Protein AF-A0A7W6CUN8-F1 (afdb_monomer)

Radius of gyration: 21.3 Å; Cα contacts (8 Å, |Δi|>4): 341; chains: 1; bounding box: 58×50×54 Å

pLDDT: mean 78.1, std 21.69, range [32.53, 98.31]

Sequence (196 aa):
MTGTGSVHASCVVVGEAGVLIRGPSGAGKSSLSAALIERAQAAGLFARLVADDRTRLSLAGGRLVAEAPDVLKGLIERRGVGLLRLPALSACVVRFVADIEVQPERMPEPDAATARLLDVPLPRIAVRRGDPEAAALLLFTVRNWPAPDREASELAFAPQHGKMKRLAPHAPVQRNGRPMAADPDPERNEFCAKTA

Mean predicted aligned error: 12.82 Å

Foldseek 3Di:
DKDKDKDQWWWKDWAQAIETEDEDPPLCRLVLLVLLQVVSVVVVTDMFTFEHRMWMWIDDPLFIKTAYDPVGFQWGQDPPPGIDGTHYDGMHTHAEYEYEDQDDDPDDDLVVQWDADPNRTHGYHYDYRPDPCRSVVVNVCVVPPDPPPPVCSVPSRPRPPPPPPPPDPPDDDDDDDDDDPDDPDPVVVVVVVVPD

Organism: NCBI:txid1133344

InterPro domains:
  IPR011104 HPr kinase/phosphorylase, C-terminal [PF07475] (5-86)
  IPR011104 HPr kinase/phosphorylase, C-terminal [cd01918] (6-139)
  IPR027417 P-loop containing nucleoside triphosphate hydrolase [G3DSA:3.40.50.300] (1-161)

Structure (mmCIF, N/CA/C/O backbone):
data_AF-A0A7W6CUN8-F1
#
_entry.id   AF-A0A7W6CUN8-F1
#
loop_
_atom_site.group_PDB
_atom_site.id
_atom_site.type_symbol
_atom_site.label_atom_id
_atom_site.label_alt_id
_atom_site.label_comp_id
_atom_site.label_asym_id
_atom_site.label_entity_id
_atom_site.label_seq_id
_atom_site.pdbx_PDB_ins_code
_atom_site.Cartn_x
_atom_site.Cartn_y
_atom_site.Cartn_z
_atom_site.occupancy
_atom_site.B_iso_or_equiv
_atom_site.auth_seq_id
_atom_site.auth_comp_id
_atom_site.auth_asym_id
_atom_site.auth_atom_id
_atom_site.pdbx_PDB_model_num
ATOM 1 N N . MET A 1 1 ? -18.408 -16.537 5.693 1.00 43.69 1 MET A N 1
ATOM 2 C CA . MET A 1 1 ? -17.086 -17.165 5.899 1.00 43.69 1 MET A CA 1
ATOM 3 C C . MET A 1 1 ? -16.117 -16.092 6.374 1.00 43.69 1 MET A C 1
ATOM 5 O O . MET A 1 1 ? -15.932 -15.110 5.670 1.00 43.69 1 MET A O 1
ATOM 9 N N . THR A 1 2 ? -15.566 -16.218 7.581 1.00 50.53 2 THR A N 1
ATOM 10 C CA . THR A 1 2 ? -14.536 -15.309 8.117 1.00 50.53 2 THR A CA 1
ATOM 11 C C . THR A 1 2 ? -13.162 -15.836 7.714 1.00 50.53 2 THR A C 1
ATOM 13 O O . THR A 1 2 ? -12.542 -16.596 8.452 1.00 50.53 2 THR A O 1
ATOM 16 N N . GLY A 1 3 ? -12.719 -15.504 6.501 1.00 65.94 3 GLY A N 1
ATOM 17 C CA . GLY A 1 3 ? -11.353 -15.791 6.067 1.00 65.94 3 GLY A CA 1
ATOM 18 C C . GLY A 1 3 ? -10.379 -14.801 6.701 1.00 65.94 3 GLY A C 1
ATOM 19 O O . GLY A 1 3 ? -10.673 -13.605 6.755 1.00 65.94 3 GLY A O 1
ATOM 20 N N . THR A 1 4 ? -9.231 -15.285 7.169 1.00 78.62 4 THR A N 1
ATOM 21 C CA . THR A 1 4 ? -8.094 -14.455 7.584 1.00 78.62 4 THR A CA 1
ATOM 22 C C . THR A 1 4 ? -6.829 -14.916 6.867 1.00 78.62 4 THR A C 1
ATOM 24 O O . THR A 1 4 ? -6.655 -16.097 6.573 1.00 78.62 4 THR A O 1
ATOM 27 N N . GLY A 1 5 ? -5.945 -13.975 6.548 1.00 87.31 5 GLY A N 1
ATOM 28 C CA . GLY A 1 5 ? -4.675 -14.242 5.877 1.00 87.31 5 GLY A CA 1
ATOM 29 C C . GLY A 1 5 ? -3.634 -13.177 6.203 1.00 87.31 5 GLY A C 1
ATOM 30 O O . GLY A 1 5 ? -3.958 -12.107 6.709 1.00 87.31 5 GLY A O 1
ATOM 31 N N . SER A 1 6 ? -2.365 -13.458 5.923 1.00 89.50 6 SER A N 1
ATOM 32 C CA . SER A 1 6 ? -1.272 -12.490 6.054 1.00 89.50 6 SER A CA 1
ATOM 33 C C . SER A 1 6 ? -0.483 -12.460 4.75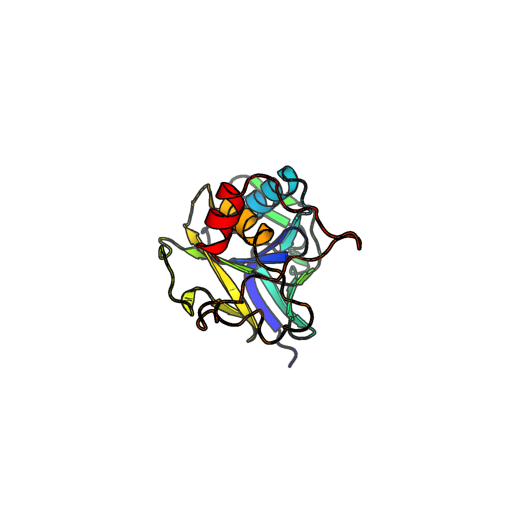6 1.00 89.50 6 SER A C 1
ATOM 35 O O . SER A 1 6 ? -0.187 -13.513 4.192 1.00 89.50 6 SER A O 1
ATOM 37 N N . VAL A 1 7 ? -0.167 -11.262 4.266 1.00 92.56 7 VAL A N 1
ATOM 38 C CA . VAL A 1 7 ? 0.523 -11.069 2.986 1.00 92.56 7 VAL A CA 1
ATOM 39 C C . VAL A 1 7 ? 1.720 -10.137 3.130 1.00 92.56 7 VAL A C 1
ATOM 41 O O . VAL A 1 7 ? 1.708 -9.204 3.936 1.00 92.56 7 VAL A O 1
ATOM 44 N N . HIS A 1 8 ? 2.744 -10.372 2.306 1.00 92.50 8 HIS A N 1
ATOM 45 C CA . HIS A 1 8 ? 3.886 -9.469 2.163 1.00 92.50 8 HIS A CA 1
ATOM 46 C C . HIS A 1 8 ? 3.513 -8.266 1.294 1.00 92.50 8 HIS A C 1
ATOM 48 O O . HIS A 1 8 ? 3.722 -8.251 0.078 1.00 92.50 8 HIS A O 1
ATOM 54 N N . ALA A 1 9 ? 2.924 -7.265 1.934 1.00 94.69 9 ALA A N 1
ATOM 55 C CA . ALA A 1 9 ? 2.403 -6.069 1.299 1.00 94.69 9 ALA A CA 1
ATOM 56 C C . ALA A 1 9 ? 2.456 -4.890 2.269 1.00 94.69 9 ALA A C 1
ATOM 58 O O . ALA A 1 9 ? 2.340 -5.072 3.484 1.00 94.69 9 ALA A O 1
ATOM 59 N N . SER A 1 10 ? 2.560 -3.694 1.703 1.00 96.44 10 SER A N 1
ATOM 60 C CA . SER A 1 10 ? 2.308 -2.445 2.418 1.00 96.44 10 SER A CA 1
ATOM 61 C C . SER A 1 10 ? 0.874 -2.003 2.132 1.00 96.44 10 SER A C 1
ATOM 63 O O . SER A 1 10 ? 0.331 -2.293 1.065 1.00 96.44 10 SER A O 1
ATOM 65 N N . CYS A 1 11 ? 0.241 -1.302 3.062 1.00 97.75 11 CYS A N 1
ATOM 66 C CA . CYS A 1 11 ? -1.118 -0.811 2.896 1.00 97.75 11 CYS A CA 1
ATOM 67 C C . CYS A 1 11 ? -1.216 0.642 3.347 1.00 97.75 11 CYS A C 1
ATOM 69 O O . CYS A 1 11 ? -0.766 0.996 4.440 1.00 97.75 11 CYS A O 1
ATOM 71 N N . VAL A 1 12 ? -1.823 1.475 2.504 1.00 97.75 12 VAL A N 1
ATOM 72 C CA . VAL A 1 12 ? -2.081 2.890 2.785 1.00 97.75 12 VAL A CA 1
ATOM 73 C C . VAL A 1 12 ? -3.536 3.226 2.499 1.00 97.75 12 VAL A C 1
ATOM 75 O O . VAL A 1 12 ? -4.166 2.605 1.648 1.00 97.75 12 VAL A O 1
ATOM 78 N N . VAL A 1 13 ? -4.063 4.235 3.182 1.00 97.38 13 VAL A N 1
ATOM 79 C CA . VAL A 1 13 ? -5.355 4.847 2.855 1.00 97.38 13 VAL A CA 1
ATOM 80 C C . VAL A 1 13 ? -5.116 6.158 2.129 1.00 97.38 13 VAL A C 1
ATOM 82 O O . VAL A 1 13 ? -4.276 6.942 2.567 1.00 97.38 13 VAL A O 1
ATOM 85 N N . VAL A 1 14 ? -5.883 6.402 1.066 1.00 97.06 14 VAL A N 1
ATOM 86 C CA . VAL A 1 14 ? -6.012 7.693 0.377 1.00 97.06 14 VAL A CA 1
ATOM 87 C C . VAL A 1 14 ? -7.500 8.029 0.268 1.00 97.06 14 VAL A C 1
ATOM 89 O O . VAL A 1 14 ? -8.271 7.289 -0.343 1.00 97.06 14 VAL A O 1
ATOM 92 N N . GLY A 1 15 ? -7.928 9.128 0.888 1.00 94.19 15 GLY A N 1
ATOM 93 C CA . GLY A 1 15 ? -9.343 9.426 1.104 1.00 94.19 15 GLY A CA 1
ATOM 94 C C . GLY A 1 15 ? -10.009 8.304 1.903 1.00 94.19 15 GLY A C 1
ATOM 95 O O . GLY A 1 15 ? -9.637 8.045 3.044 1.00 94.19 15 GLY A O 1
ATOM 96 N N . GLU A 1 16 ? -10.961 7.612 1.280 1.00 91.19 16 GLU A N 1
ATOM 97 C CA . GLU A 1 16 ? -11.640 6.435 1.846 1.00 91.19 16 GLU A CA 1
ATOM 98 C C . GLU A 1 16 ? -11.121 5.097 1.288 1.00 91.19 16 GLU A C 1
ATOM 100 O O . GLU A 1 16 ? -11.621 4.032 1.653 1.00 91.19 16 GLU A O 1
ATOM 105 N N . ALA A 1 17 ? -10.171 5.128 0.349 1.00 94.31 17 ALA A N 1
ATOM 106 C CA . ALA A 1 17 ? -9.718 3.947 -0.372 1.00 94.31 17 ALA A CA 1
ATOM 107 C C . ALA A 1 17 ? -8.430 3.382 0.233 1.00 94.31 17 ALA A C 1
ATOM 109 O O . ALA A 1 17 ? -7.391 4.045 0.233 1.00 94.31 17 ALA A O 1
ATOM 110 N N . GLY A 1 18 ? -8.483 2.134 0.703 1.00 97.12 18 GLY A N 1
ATOM 111 C CA . GLY A 1 18 ? -7.289 1.352 1.002 1.00 97.12 18 GLY A CA 1
ATOM 112 C C . GLY A 1 18 ? -6.624 0.859 -0.283 1.00 97.12 18 GLY A C 1
ATOM 113 O O . GLY A 1 18 ? -7.276 0.242 -1.129 1.00 97.12 18 GLY A O 1
ATOM 114 N N . VAL A 1 19 ? -5.326 1.108 -0.415 1.00 98.12 19 VAL A N 1
ATOM 115 C CA . VAL A 1 19 ? -4.480 0.632 -1.512 1.00 98.12 19 VAL A CA 1
ATOM 116 C C . VAL A 1 19 ? -3.483 -0.366 -0.934 1.00 98.12 19 VAL A C 1
ATOM 118 O O . VAL A 1 19 ? -2.635 -0.009 -0.112 1.00 98.12 19 VAL A O 1
ATOM 121 N N . LEU A 1 20 ? -3.600 -1.628 -1.345 1.00 98.25 20 LEU A N 1
ATOM 122 C CA . LEU A 1 20 ? -2.686 -2.697 -0.957 1.00 98.25 20 LEU A CA 1
ATOM 123 C C . LEU A 1 20 ? -1.569 -2.813 -1.997 1.00 98.25 20 LEU A C 1
ATOM 125 O O . LEU A 1 20 ? -1.818 -3.200 -3.134 1.00 98.25 20 LEU A O 1
ATOM 129 N N . ILE A 1 21 ? -0.340 -2.495 -1.609 1.00 98.31 21 ILE A N 1
ATOM 130 C CA . ILE A 1 21 ? 0.832 -2.490 -2.483 1.00 98.31 21 ILE A CA 1
ATOM 131 C C . ILE A 1 21 ? 1.604 -3.794 -2.289 1.00 98.31 21 ILE A C 1
ATOM 133 O O . ILE A 1 21 ? 2.211 -4.026 -1.239 1.00 98.31 21 ILE A O 1
ATOM 137 N N . ARG A 1 22 ? 1.608 -4.645 -3.315 1.00 97.00 22 ARG A N 1
ATOM 138 C CA . ARG A 1 22 ? 2.313 -5.929 -3.336 1.00 97.00 22 ARG A CA 1
ATOM 139 C C . ARG A 1 22 ? 3.509 -5.873 -4.281 1.00 97.00 22 ARG A C 1
ATOM 141 O O . ARG A 1 22 ? 3.682 -4.962 -5.085 1.00 97.00 22 ARG A O 1
ATOM 148 N N . GLY A 1 23 ? 4.370 -6.868 -4.152 1.00 94.50 23 GLY A N 1
ATOM 149 C CA . GLY A 1 23 ? 5.553 -7.022 -4.986 1.00 94.50 23 GLY A CA 1
ATOM 150 C C . GLY A 1 23 ? 6.667 -7.750 -4.240 1.00 94.50 23 GLY A C 1
ATOM 151 O O . GLY A 1 23 ? 6.617 -7.859 -3.004 1.00 94.50 23 GLY A O 1
ATOM 152 N N . PRO A 1 24 ? 7.693 -8.230 -4.961 1.00 91.94 24 PRO A N 1
ATOM 153 C CA . PRO A 1 24 ? 8.790 -8.979 -4.363 1.00 91.94 24 PRO A CA 1
ATOM 154 C C . PRO A 1 24 ? 9.543 -8.170 -3.293 1.00 91.94 24 PRO A C 1
ATOM 156 O O . PRO A 1 24 ? 9.395 -6.947 -3.149 1.00 91.94 24 PRO A O 1
ATOM 159 N N . SER A 1 25 ? 10.358 -8.856 -2.490 1.00 89.75 25 SER A N 1
ATOM 160 C CA . SER A 1 25 ? 11.250 -8.169 -1.549 1.00 89.75 25 SER A CA 1
ATOM 161 C C . SER A 1 25 ? 12.184 -7.216 -2.305 1.00 89.75 25 SER A C 1
ATOM 163 O O . SER A 1 25 ? 12.637 -7.511 -3.410 1.00 89.75 25 SER A O 1
ATOM 165 N N . GLY A 1 26 ? 12.411 -6.024 -1.750 1.00 89.00 26 GLY A N 1
ATOM 166 C CA . GLY A 1 26 ? 13.206 -4.983 -2.409 1.00 89.00 26 GLY A CA 1
ATOM 167 C C . GLY A 1 26 ? 12.551 -4.332 -3.639 1.00 89.00 26 GLY A C 1
ATOM 168 O O . GLY A 1 26 ? 13.204 -3.535 -4.311 1.00 89.00 26 GLY A O 1
ATOM 169 N N . ALA A 1 27 ? 11.279 -4.616 -3.947 1.00 92.50 27 ALA A N 1
ATOM 170 C CA . ALA A 1 27 ? 10.563 -3.976 -5.059 1.00 92.50 27 ALA A CA 1
ATOM 171 C C . ALA A 1 27 ? 10.288 -2.475 -4.847 1.00 92.50 27 ALA A C 1
ATOM 173 O O . ALA A 1 27 ? 10.009 -1.769 -5.809 1.00 92.50 27 ALA A O 1
ATOM 174 N N . GLY A 1 28 ? 10.384 -1.988 -3.604 1.00 93.31 28 GLY A N 1
ATOM 175 C CA . GLY A 1 28 ? 10.108 -0.592 -3.254 1.00 93.31 28 GLY A CA 1
ATOM 176 C C . GLY A 1 28 ? 8.701 -0.331 -2.704 1.00 93.31 28 GLY A C 1
ATOM 177 O O . GLY A 1 28 ? 8.252 0.807 -2.759 1.00 93.31 28 GLY A O 1
ATOM 178 N N . LYS A 1 29 ? 8.012 -1.345 -2.152 1.00 95.31 29 LYS A N 1
ATOM 179 C CA . LYS A 1 29 ? 6.662 -1.219 -1.557 1.00 95.31 29 LYS A CA 1
ATOM 180 C C . LYS A 1 29 ? 6.557 -0.088 -0.525 1.00 95.31 29 LYS A C 1
ATOM 182 O O . LYS A 1 29 ? 5.682 0.767 -0.649 1.00 95.31 29 LYS A O 1
ATOM 187 N N . SER A 1 30 ? 7.486 -0.040 0.433 1.00 93.69 30 SER A N 1
ATOM 188 C CA . SER A 1 30 ? 7.537 0.995 1.474 1.00 93.69 30 SER A CA 1
ATOM 189 C C . SER A 1 30 ? 7.795 2.380 0.871 1.00 93.69 30 SER A C 1
ATOM 191 O O . SER A 1 30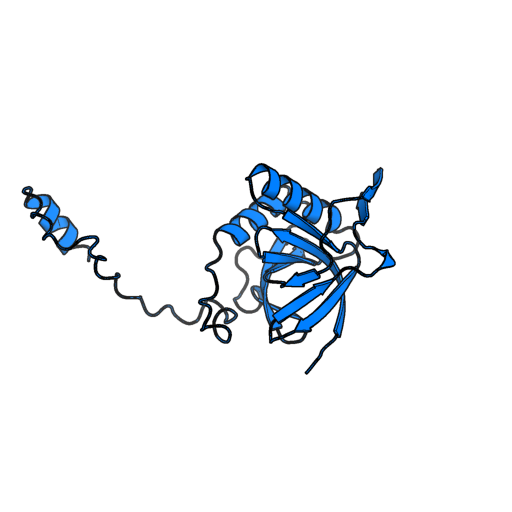 ? 7.097 3.342 1.187 1.00 93.69 30 SER A O 1
ATOM 193 N N . SER A 1 31 ? 8.732 2.484 -0.080 1.00 93.62 31 SER A N 1
ATOM 194 C CA . SER A 1 31 ? 9.014 3.742 -0.785 1.00 93.62 31 SER A CA 1
ATOM 195 C C . SER A 1 31 ? 7.798 4.256 -1.558 1.00 93.62 31 SER A C 1
ATOM 197 O O . SER A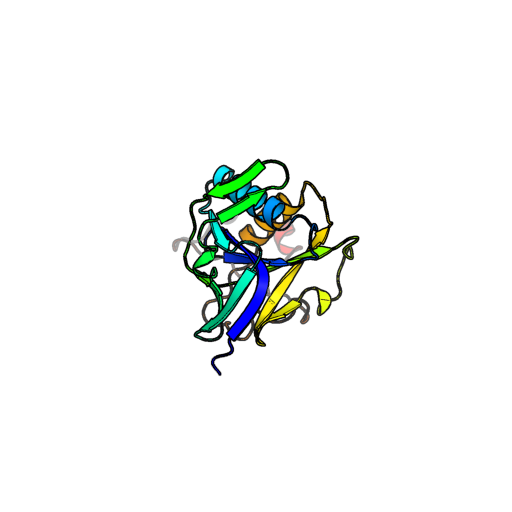 1 31 ? 7.484 5.440 -1.472 1.00 93.62 31 SER A O 1
ATOM 199 N N . LEU A 1 32 ? 7.087 3.374 -2.269 1.00 96.00 32 LEU A N 1
ATOM 200 C CA . LEU A 1 32 ? 5.873 3.724 -3.006 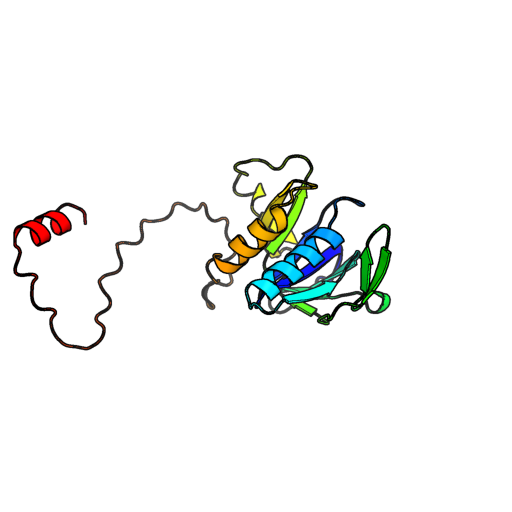1.00 96.00 32 LEU A CA 1
ATOM 201 C C . LEU A 1 32 ? 4.732 4.123 -2.063 1.00 96.00 32 LEU A C 1
ATOM 203 O O . LEU A 1 32 ? 4.052 5.112 -2.317 1.00 96.00 32 LEU A O 1
ATOM 207 N N . SER A 1 33 ? 4.559 3.401 -0.953 1.00 96.00 33 SER A N 1
ATOM 208 C CA . SER A 1 33 ? 3.574 3.720 0.090 1.00 96.00 33 SER A CA 1
ATOM 209 C C . SER A 1 33 ? 3.771 5.132 0.627 1.00 96.00 33 SER A C 1
ATOM 211 O O . SER A 1 33 ? 2.829 5.920 0.685 1.00 96.00 33 SER A O 1
ATOM 213 N N . ALA A 1 34 ? 5.008 5.474 0.980 1.00 94.44 34 ALA A N 1
ATOM 214 C CA . ALA A 1 34 ? 5.318 6.785 1.518 1.00 94.44 34 ALA A CA 1
ATOM 215 C C . ALA A 1 34 ? 5.182 7.895 0.465 1.00 94.44 34 ALA A C 1
ATOM 217 O O . ALA A 1 34 ? 4.566 8.917 0.751 1.00 94.44 34 ALA A O 1
ATOM 218 N N . ALA A 1 35 ? 5.649 7.665 -0.769 1.00 95.94 35 ALA A N 1
ATOM 219 C CA . ALA A 1 35 ? 5.470 8.612 -1.870 1.00 95.94 35 ALA A CA 1
ATOM 220 C C . ALA A 1 35 ? 3.984 8.866 -2.182 1.00 95.94 35 ALA A C 1
ATOM 222 O O . ALA A 1 35 ? 3.588 10.003 -2.433 1.00 95.94 35 ALA A O 1
ATOM 223 N N . LEU A 1 36 ? 3.142 7.827 -2.133 1.00 97.69 36 LEU A N 1
ATOM 224 C CA . LEU A 1 36 ? 1.699 7.960 -2.327 1.00 97.69 36 LEU A CA 1
ATOM 225 C C . LEU A 1 36 ? 1.050 8.773 -1.197 1.00 97.69 36 LEU A C 1
ATOM 227 O O . LEU A 1 36 ? 0.239 9.652 -1.483 1.00 97.69 36 LEU A O 1
ATOM 231 N N . ILE A 1 37 ? 1.433 8.533 0.063 1.00 96.94 37 ILE A N 1
ATOM 232 C CA . ILE A 1 37 ? 0.962 9.325 1.212 1.00 96.94 37 ILE A CA 1
ATOM 233 C C . ILE A 1 37 ? 1.357 10.797 1.052 1.00 96.94 37 ILE A C 1
ATOM 235 O O . ILE A 1 37 ? 0.490 11.665 1.130 1.00 96.94 37 ILE A O 1
ATOM 239 N N . GLU A 1 38 ? 2.638 11.074 0.805 1.00 96.31 38 GLU A N 1
ATOM 240 C CA . GLU A 1 38 ? 3.170 12.434 0.648 1.00 96.31 38 GLU A CA 1
ATOM 241 C C . GLU A 1 38 ? 2.451 13.176 -0.489 1.00 96.31 38 GLU A C 1
ATOM 243 O O . GLU A 1 38 ? 1.981 14.300 -0.313 1.00 96.31 38 GLU A O 1
ATOM 248 N N . ARG A 1 39 ? 2.285 12.524 -1.645 1.00 97.62 39 ARG A N 1
ATOM 249 C CA . ARG A 1 39 ? 1.652 13.126 -2.825 1.00 97.62 39 ARG A CA 1
ATOM 250 C C . ARG A 1 39 ? 0.150 13.346 -2.642 1.00 97.62 39 ARG A C 1
ATOM 252 O O . ARG A 1 39 ? -0.368 14.368 -3.085 1.00 97.62 39 ARG A O 1
ATOM 259 N N . ALA A 1 40 ? -0.548 12.429 -1.972 1.00 97.81 40 ALA A N 1
ATOM 260 C CA . ALA A 1 40 ? -1.958 12.600 -1.629 1.00 97.81 40 ALA A CA 1
ATOM 261 C C . ALA A 1 40 ? -2.166 13.761 -0.643 1.00 97.81 40 ALA A C 1
ATOM 263 O O . ALA A 1 40 ? -3.049 14.590 -0.857 1.00 97.81 40 ALA A O 1
ATOM 264 N N . GLN A 1 41 ? -1.322 13.863 0.388 1.00 97.25 41 GLN A N 1
ATOM 265 C CA . GLN A 1 41 ? -1.365 14.962 1.357 1.00 97.25 41 GLN A CA 1
ATOM 266 C C . GLN A 1 41 ? -1.055 16.311 0.704 1.00 97.25 41 GLN A C 1
ATOM 268 O O . GLN A 1 41 ? -1.767 17.281 0.951 1.00 97.25 41 GLN A O 1
ATOM 273 N N . ALA A 1 42 ? -0.057 16.367 -0.183 1.00 97.69 42 ALA A N 1
ATOM 274 C CA . ALA A 1 42 ? 0.249 17.564 -0.967 1.00 97.69 42 ALA A CA 1
ATOM 275 C C . ALA A 1 42 ? -0.919 17.987 -1.877 1.00 97.69 42 ALA A C 1
ATOM 277 O O . ALA A 1 42 ? -1.124 19.173 -2.115 1.00 97.69 42 ALA A O 1
ATOM 278 N N . ALA A 1 43 ? -1.721 17.026 -2.345 1.00 96.56 43 ALA A N 1
ATOM 279 C CA . ALA A 1 43 ? -2.955 17.275 -3.088 1.00 96.56 43 ALA A CA 1
ATOM 280 C C . ALA A 1 43 ? -4.170 17.608 -2.190 1.00 96.56 43 ALA A C 1
ATOM 282 O O . ALA A 1 43 ? -5.291 17.676 -2.694 1.00 96.56 43 ALA A O 1
ATOM 283 N N . GLY A 1 44 ? -3.975 17.790 -0.878 1.00 96.94 44 GLY A N 1
ATOM 284 C CA . GLY A 1 44 ? -5.027 18.135 0.083 1.00 96.94 44 GLY A CA 1
ATOM 285 C C . GLY A 1 44 ? -5.919 16.964 0.509 1.00 96.94 44 GLY A C 1
ATOM 286 O O . GLY A 1 44 ? -6.965 17.186 1.115 1.00 96.94 44 GLY A O 1
ATOM 287 N N . LEU A 1 45 ? -5.541 15.721 0.199 1.00 96.25 45 LEU A N 1
ATOM 288 C CA . LEU A 1 45 ? -6.312 14.534 0.565 1.00 96.25 45 LEU A CA 1
ATOM 289 C C . LEU A 1 45 ? -5.834 13.938 1.887 1.00 96.25 45 LEU A C 1
ATOM 291 O O . LEU A 1 45 ? -4.650 13.957 2.230 1.00 96.25 45 LEU A O 1
ATOM 295 N N . PHE A 1 46 ? -6.764 13.315 2.609 1.00 96.56 46 PHE A N 1
ATOM 296 C CA . PHE A 1 46 ? -6.407 12.465 3.734 1.00 96.56 46 PHE A CA 1
ATOM 297 C C . PHE A 1 46 ? -5.593 11.266 3.236 1.00 96.56 46 PHE A C 1
ATOM 299 O O . PHE A 1 46 ? -6.041 10.546 2.346 1.00 96.56 46 PHE A O 1
ATOM 306 N N . ALA A 1 47 ? -4.420 11.024 3.824 1.00 97.19 47 ALA A N 1
ATOM 307 C CA . ALA A 1 47 ? -3.678 9.793 3.586 1.00 97.19 47 ALA A CA 1
ATOM 308 C C . ALA A 1 47 ? -2.865 9.353 4.803 1.00 97.19 47 ALA A C 1
ATOM 310 O O . ALA A 1 47 ? -2.274 10.187 5.504 1.00 97.19 47 ALA A O 1
ATOM 311 N N . ARG A 1 48 ? -2.842 8.044 5.063 1.00 96.25 48 ARG A N 1
ATOM 312 C CA . ARG A 1 48 ? -2.182 7.429 6.225 1.00 96.25 48 ARG A CA 1
ATOM 313 C C . ARG A 1 48 ? -1.632 6.053 5.886 1.00 96.25 48 ARG A C 1
ATOM 315 O O . ARG A 1 48 ? -2.186 5.346 5.047 1.00 96.25 48 ARG A O 1
ATOM 322 N N . LEU A 1 49 ? -0.578 5.663 6.598 1.00 96.50 49 LEU A N 1
ATOM 323 C CA . LEU A 1 49 ? -0.114 4.282 6.608 1.00 96.50 49 LEU A CA 1
ATOM 324 C C . LEU A 1 49 ? -1.132 3.412 7.359 1.00 96.50 49 LEU A C 1
ATOM 326 O O . LEU A 1 49 ? -1.720 3.856 8.342 1.00 96.50 49 LEU A O 1
ATOM 330 N N . VAL A 1 50 ? -1.337 2.179 6.917 1.00 95.69 50 VAL A N 1
ATOM 331 C CA . VAL A 1 50 ? -2.066 1.158 7.684 1.00 95.69 50 VAL A CA 1
ATOM 332 C C . VAL A 1 50 ? -1.091 0.089 8.133 1.00 95.69 50 VAL A C 1
ATOM 334 O O . VAL A 1 50 ? -1.022 -0.201 9.319 1.00 95.69 50 VAL A O 1
ATOM 337 N N . ALA A 1 51 ? -0.296 -0.437 7.202 1.00 94.50 51 ALA A N 1
ATOM 338 C CA . ALA A 1 51 ? 0.688 -1.480 7.455 1.00 94.50 51 ALA A CA 1
ATOM 339 C C . ALA A 1 51 ? 1.894 -1.337 6.517 1.00 94.50 51 ALA A C 1
ATOM 341 O O . ALA A 1 51 ? 1.750 -0.854 5.393 1.00 94.50 51 ALA A O 1
ATOM 342 N N . ASP A 1 52 ? 3.065 -1.794 6.954 1.00 92.06 52 ASP A N 1
ATOM 343 C CA . ASP A 1 52 ? 4.253 -1.950 6.112 1.00 92.06 52 ASP A CA 1
ATOM 344 C C . ASP A 1 52 ? 4.866 -3.343 6.307 1.00 92.06 52 ASP A C 1
ATOM 346 O O . ASP A 1 52 ? 4.727 -3.936 7.377 1.00 92.06 52 ASP A O 1
ATOM 350 N N . ASP A 1 53 ? 5.523 -3.859 5.264 1.00 87.88 53 ASP A N 1
ATOM 351 C CA . ASP A 1 53 ? 6.092 -5.215 5.132 1.00 87.88 53 ASP A CA 1
ATOM 352 C C . ASP A 1 53 ? 5.090 -6.382 5.223 1.00 87.88 53 ASP A C 1
ATOM 354 O O . ASP A 1 53 ? 5.015 -7.207 4.304 1.00 87.88 53 ASP A O 1
ATOM 358 N N . ARG A 1 54 ? 4.297 -6.448 6.295 1.00 90.50 54 ARG A N 1
ATOM 359 C CA . ARG A 1 54 ? 3.235 -7.438 6.482 1.00 90.50 54 ARG A CA 1
ATOM 360 C C . ARG A 1 54 ? 1.898 -6.780 6.760 1.00 90.50 54 ARG A C 1
ATOM 362 O O . ARG A 1 54 ? 1.765 -5.980 7.679 1.00 90.50 54 ARG A O 1
ATOM 369 N N . THR A 1 55 ? 0.888 -7.217 6.016 1.00 94.69 55 THR A N 1
ATOM 370 C CA . THR A 1 55 ? -0.500 -6.785 6.183 1.00 94.69 55 THR A CA 1
ATOM 371 C C . THR A 1 55 ? -1.371 -7.993 6.518 1.00 94.69 55 THR A C 1
ATOM 373 O O . THR A 1 55 ? -1.364 -8.986 5.785 1.00 94.69 55 THR A O 1
ATOM 376 N N . ARG A 1 56 ? -2.126 -7.911 7.620 1.00 95.44 56 ARG A N 1
ATOM 377 C CA . ARG A 1 56 ? -3.178 -8.881 7.951 1.00 95.44 56 ARG A CA 1
ATOM 378 C C . ARG A 1 56 ? -4.421 -8.541 7.139 1.00 95.44 56 ARG A C 1
ATOM 380 O O . ARG A 1 56 ? -4.799 -7.377 7.062 1.00 95.44 56 ARG A O 1
ATOM 387 N N . LEU A 1 57 ? -5.032 -9.552 6.537 1.00 95.94 57 LEU A N 1
ATOM 388 C CA . LEU A 1 57 ? -6.248 -9.441 5.747 1.00 95.94 57 LEU A CA 1
ATOM 389 C C . LEU A 1 57 ? -7.365 -10.244 6.405 1.00 95.94 57 LEU A C 1
ATOM 391 O O . LEU A 1 57 ? -7.143 -11.371 6.853 1.00 95.94 57 LEU A O 1
ATOM 395 N N . SER A 1 58 ? -8.564 -9.680 6.426 1.00 95.00 58 SER A N 1
ATOM 396 C CA . SER A 1 58 ? -9.772 -10.342 6.909 1.00 95.00 58 SER A CA 1
ATOM 397 C C . SER A 1 58 ? -10.982 -9.975 6.051 1.00 95.00 58 SER A C 1
ATOM 399 O O . SER A 1 58 ? -10.970 -8.986 5.315 1.00 95.00 58 SER A O 1
ATOM 401 N N . LEU A 1 59 ? -12.031 -10.794 6.124 1.00 92.12 59 LEU A N 1
ATOM 402 C CA . LEU A 1 59 ? -13.325 -10.498 5.509 1.00 92.12 59 LEU A CA 1
ATOM 403 C C . LEU A 1 59 ? -14.304 -9.946 6.543 1.00 92.12 59 LEU A C 1
ATOM 405 O O . LEU A 1 59 ? -14.591 -10.606 7.542 1.00 92.12 59 LEU A O 1
ATOM 409 N N . ALA A 1 60 ? -14.880 -8.780 6.254 1.00 87.06 60 ALA A N 1
ATOM 410 C CA . ALA A 1 60 ? -15.942 -8.181 7.055 1.00 87.06 60 ALA A CA 1
ATOM 411 C C . ALA A 1 60 ? -17.021 -7.584 6.142 1.00 87.06 60 ALA A C 1
ATOM 413 O O . ALA A 1 60 ? -16.745 -6.699 5.335 1.00 87.06 60 ALA A O 1
ATOM 414 N N . GLY A 1 61 ? -18.257 -8.085 6.242 1.00 83.25 61 GLY A N 1
ATOM 415 C CA . GLY A 1 61 ? -19.389 -7.578 5.453 1.00 83.25 61 GLY A CA 1
ATOM 416 C C . GLY A 1 61 ? -19.172 -7.636 3.934 1.00 83.25 61 GLY A C 1
ATOM 417 O O . GLY A 1 61 ? -19.509 -6.686 3.235 1.00 83.25 61 GLY A O 1
ATOM 418 N N . GLY A 1 62 ? -18.536 -8.704 3.434 1.00 83.50 62 GLY A N 1
ATOM 419 C CA . GLY A 1 62 ? -18.220 -8.871 2.007 1.00 83.50 62 GLY A CA 1
ATOM 420 C C . GLY A 1 62 ? -17.070 -7.995 1.497 1.00 83.50 62 GLY A C 1
ATOM 421 O O . GLY A 1 62 ? -16.795 -7.979 0.303 1.00 83.50 62 GLY A O 1
ATOM 422 N N . ARG A 1 63 ? -16.389 -7.263 2.385 1.00 88.69 63 ARG A N 1
ATOM 423 C CA . ARG A 1 63 ? -15.261 -6.394 2.043 1.00 88.69 63 ARG A CA 1
ATOM 424 C C . ARG A 1 63 ? -13.965 -6.944 2.615 1.00 88.69 63 ARG A C 1
ATOM 426 O O . ARG A 1 63 ? -13.951 -7.521 3.703 1.00 88.69 63 ARG A O 1
ATOM 433 N N . LEU A 1 64 ? -12.878 -6.709 1.887 1.00 94.31 64 LEU A N 1
ATOM 434 C CA . LEU A 1 64 ? -11.535 -7.012 2.353 1.00 94.31 64 LEU A CA 1
ATOM 435 C C . LEU A 1 64 ? -11.057 -5.899 3.291 1.00 94.31 64 LEU A C 1
ATOM 437 O O . LEU A 1 64 ? -11.010 -4.729 2.904 1.00 94.31 64 LEU A O 1
ATOM 441 N N . VAL A 1 65 ? -10.696 -6.264 4.515 1.00 96.19 65 VAL A N 1
ATOM 442 C CA . VAL A 1 65 ? -10.137 -5.357 5.519 1.00 96.19 65 VAL A CA 1
ATOM 443 C C . VAL A 1 65 ? -8.652 -5.655 5.681 1.00 96.19 65 VAL A C 1
ATOM 445 O O . VAL A 1 65 ? -8.258 -6.815 5.776 1.00 96.19 65 VAL A O 1
ATOM 448 N N . ALA A 1 66 ? -7.836 -4.604 5.689 1.00 96.56 66 ALA A N 1
ATOM 449 C CA . ALA A 1 66 ? -6.401 -4.666 5.925 1.00 96.56 66 ALA A CA 1
ATOM 450 C C . ALA A 1 66 ? -6.045 -4.029 7.266 1.00 96.56 66 ALA A C 1
ATOM 452 O O . ALA A 1 66 ? -6.521 -2.938 7.578 1.00 96.56 66 ALA A O 1
ATOM 453 N N . GLU A 1 67 ? -5.161 -4.682 8.014 1.00 94.06 67 GLU A N 1
ATOM 454 C CA . GLU A 1 67 ? -4.687 -4.257 9.330 1.00 94.06 67 GLU A CA 1
ATOM 455 C C . GLU A 1 67 ? -3.172 -4.445 9.457 1.00 94.06 67 GLU A C 1
ATOM 457 O O . GLU A 1 67 ? -2.595 -5.399 8.921 1.00 94.06 67 GLU A O 1
ATOM 462 N N . ALA A 1 68 ? -2.519 -3.572 10.228 1.00 87.94 68 ALA A N 1
ATOM 463 C CA . ALA A 1 68 ? -1.151 -3.832 10.668 1.00 87.94 68 ALA A CA 1
ATOM 464 C C . ALA A 1 68 ? -1.117 -4.951 11.721 1.00 87.94 68 ALA A C 1
ATOM 466 O O . ALA A 1 68 ? -1.964 -4.977 12.619 1.00 87.94 68 ALA A O 1
ATOM 467 N N . PRO A 1 69 ? -0.102 -5.835 11.684 1.00 80.94 69 PRO A N 1
ATOM 468 C CA . PRO A 1 69 ? 0.347 -6.577 12.854 1.00 80.94 69 PRO A CA 1
ATOM 469 C C . PRO A 1 69 ? 0.659 -5.628 14.014 1.00 80.94 69 PRO A C 1
ATOM 471 O O . PRO A 1 69 ? 1.272 -4.584 13.798 1.00 80.94 69 PRO A O 1
ATOM 474 N N . ASP A 1 70 ? 0.303 -5.998 15.246 1.00 76.31 70 ASP A N 1
ATOM 475 C CA . ASP A 1 70 ? 0.437 -5.109 16.416 1.00 76.31 70 ASP A CA 1
ATOM 476 C C . ASP A 1 70 ? 1.878 -4.622 16.620 1.00 76.31 70 ASP A C 1
ATOM 478 O O . ASP A 1 70 ? 2.116 -3.466 16.961 1.00 76.31 70 ASP A O 1
ATOM 482 N N . VAL A 1 71 ? 2.844 -5.487 16.303 1.00 70.56 71 VAL A N 1
ATOM 483 C CA . VAL A 1 71 ? 4.287 -5.226 16.402 1.00 70.56 71 VAL A CA 1
ATOM 484 C C . VAL A 1 71 ? 4.785 -4.211 15.358 1.00 70.56 71 VAL A C 1
ATOM 486 O O . VAL A 1 71 ? 5.795 -3.551 15.582 1.00 70.56 71 VAL A O 1
ATOM 489 N N . LEU A 1 72 ? 4.089 -4.061 14.225 1.00 69.19 72 LEU A N 1
ATOM 490 C CA . LEU A 1 72 ? 4.510 -3.226 13.086 1.00 69.19 72 LEU A CA 1
ATOM 491 C C . LEU A 1 72 ? 3.686 -1.937 12.944 1.00 69.19 72 LEU A C 1
ATOM 493 O O . LEU A 1 72 ? 3.858 -1.177 11.990 1.00 69.19 72 LEU A O 1
ATOM 497 N N . LYS A 1 73 ? 2.773 -1.671 13.881 1.00 75.31 73 LYS A N 1
ATOM 498 C CA . LYS A 1 73 ? 1.837 -0.551 13.783 1.00 75.31 73 LYS A CA 1
ATOM 499 C C . LYS A 1 73 ? 2.568 0.797 13.753 1.00 75.31 73 LYS A C 1
ATOM 501 O O . LYS A 1 73 ? 3.286 1.158 14.684 1.00 75.31 73 LYS A O 1
ATOM 506 N N . GLY A 1 74 ? 2.330 1.568 12.689 1.00 76.50 74 GLY A N 1
ATOM 507 C CA . GLY A 1 74 ? 2.879 2.918 12.519 1.00 76.50 74 GLY A CA 1
ATOM 508 C C . GLY A 1 74 ? 4.375 2.983 12.220 1.00 76.50 74 GLY A C 1
ATOM 509 O O . GLY A 1 74 ? 4.951 4.068 12.307 1.00 76.50 74 GLY A O 1
ATOM 510 N N . LEU A 1 75 ? 4.997 1.854 11.877 1.00 80.31 75 LEU A N 1
ATOM 511 C CA . LEU A 1 75 ? 6.399 1.777 11.484 1.00 80.31 75 LEU A CA 1
ATOM 512 C C . LEU A 1 75 ? 6.518 1.603 9.970 1.00 80.31 75 LEU A C 1
ATOM 514 O O . LEU A 1 75 ? 5.737 0.879 9.360 1.00 80.31 75 LEU A O 1
ATOM 518 N N . ILE A 1 76 ? 7.514 2.257 9.379 1.00 80.69 76 ILE A N 1
ATOM 519 C CA . ILE A 1 76 ? 7.916 2.059 7.986 1.00 80.69 76 ILE A CA 1
ATOM 520 C C . ILE A 1 76 ? 9.435 1.915 7.919 1.00 80.69 76 ILE A C 1
ATOM 522 O O . ILE A 1 76 ? 10.163 2.699 8.534 1.00 80.69 76 ILE A O 1
ATOM 526 N N . GLU A 1 77 ? 9.932 0.922 7.185 1.00 80.38 77 GLU A N 1
ATOM 527 C CA . GLU A 1 77 ? 11.372 0.768 6.967 1.00 80.38 77 GLU A CA 1
ATOM 528 C C . GLU A 1 77 ? 11.797 1.540 5.715 1.00 80.38 77 GLU A C 1
ATOM 530 O O . GLU A 1 77 ? 11.277 1.326 4.616 1.00 80.38 77 GLU A O 1
ATOM 535 N N . ARG A 1 78 ? 12.792 2.422 5.850 1.00 77.81 78 ARG A N 1
ATOM 536 C CA . ARG A 1 78 ? 13.475 3.027 4.703 1.00 77.81 78 ARG A CA 1
ATOM 537 C C . ARG A 1 78 ? 14.935 2.604 4.676 1.00 77.81 78 ARG A C 1
ATOM 539 O O . ARG A 1 78 ? 15.726 2.979 5.539 1.00 77.81 78 ARG A O 1
ATOM 546 N N . ARG A 1 79 ? 15.307 1.844 3.643 1.00 73.50 79 ARG A N 1
ATOM 547 C CA . ARG A 1 79 ? 16.695 1.407 3.426 1.00 73.50 79 ARG A CA 1
ATOM 548 C C . ARG A 1 79 ? 17.628 2.617 3.362 1.00 73.50 79 ARG A C 1
ATOM 550 O O . ARG A 1 79 ? 17.349 3.566 2.637 1.00 73.50 79 ARG A O 1
ATOM 557 N N . GLY A 1 80 ? 18.715 2.567 4.128 1.00 74.25 80 GLY A N 1
ATOM 558 C CA . GLY A 1 80 ? 19.678 3.667 4.266 1.00 74.25 80 GLY A CA 1
ATOM 559 C C . GLY A 1 80 ? 19.330 4.703 5.341 1.00 74.25 80 GLY A C 1
ATOM 560 O O . GLY A 1 80 ? 20.189 5.507 5.677 1.00 74.25 80 GLY A O 1
ATOM 561 N N . VAL A 1 81 ? 18.118 4.666 5.911 1.00 80.12 81 VAL A N 1
ATOM 562 C CA . VAL A 1 81 ? 17.683 5.572 6.993 1.00 80.12 81 VAL A CA 1
ATOM 563 C C . VAL A 1 81 ? 17.332 4.800 8.271 1.00 80.12 81 VAL A C 1
ATOM 565 O O . VAL A 1 81 ? 17.677 5.237 9.363 1.00 80.12 81 VAL A O 1
ATOM 568 N N . GLY A 1 82 ? 16.685 3.638 8.148 1.00 79.62 82 GLY A N 1
ATOM 569 C CA . GLY A 1 82 ? 16.210 2.820 9.267 1.00 79.62 82 GLY A CA 1
ATOM 570 C C . GLY A 1 82 ? 14.684 2.833 9.414 1.00 79.62 82 GLY A C 1
ATOM 571 O O . GLY A 1 82 ? 13.957 3.130 8.463 1.00 79.62 82 GLY A O 1
ATOM 572 N N . LEU A 1 83 ? 14.194 2.473 10.605 1.00 84.38 83 LEU A N 1
ATOM 573 C CA . LEU A 1 83 ? 12.765 2.471 10.935 1.00 84.38 83 LEU A CA 1
ATOM 574 C C . LEU A 1 83 ? 12.288 3.882 11.287 1.00 84.38 83 LEU A C 1
ATOM 576 O O . LEU A 1 83 ? 12.840 4.533 12.173 1.00 84.38 83 LEU A O 1
ATOM 580 N N . LEU A 1 84 ? 11.223 4.327 10.629 1.00 85.50 84 LEU A N 1
ATOM 581 C CA . LEU A 1 84 ? 10.586 5.620 10.858 1.00 85.50 84 LEU A CA 1
ATOM 582 C C . LEU A 1 84 ? 9.166 5.424 11.391 1.00 85.50 84 LEU A C 1
ATOM 584 O O . LEU A 1 84 ? 8.502 4.439 11.066 1.00 85.50 84 LEU A O 1
ATOM 588 N N . ARG A 1 85 ? 8.681 6.384 12.187 1.00 84.94 85 ARG A N 1
ATOM 589 C CA . ARG A 1 85 ? 7.273 6.439 12.601 1.00 84.94 85 ARG A CA 1
ATOM 590 C C . ARG A 1 85 ? 6.486 7.350 11.672 1.00 84.94 85 ARG A C 1
ATOM 592 O O . ARG A 1 85 ? 6.871 8.497 11.463 1.00 84.94 85 ARG A O 1
ATOM 599 N N . LEU A 1 86 ? 5.357 6.855 11.178 1.00 84.06 86 LEU A N 1
ATOM 600 C CA . LEU A 1 86 ? 4.378 7.644 10.436 1.00 84.06 86 LEU A CA 1
ATOM 601 C C . LEU A 1 86 ? 3.024 7.607 11.151 1.00 84.06 86 LEU A C 1
ATOM 603 O O . LEU A 1 86 ? 2.677 6.584 11.749 1.00 84.06 86 LEU A O 1
ATOM 607 N N . PRO A 1 87 ? 2.216 8.681 11.061 1.00 85.75 87 PRO A N 1
ATOM 608 C CA . PRO A 1 87 ? 0.814 8.616 11.443 1.00 85.75 87 PRO A CA 1
ATOM 609 C C . PRO A 1 87 ? 0.117 7.462 10.712 1.00 85.75 87 PRO A C 1
ATOM 611 O O . PRO A 1 87 ? 0.135 7.399 9.477 1.00 85.75 87 PRO A O 1
ATOM 614 N N . ALA A 1 88 ? -0.508 6.568 11.477 1.00 90.44 88 ALA A N 1
ATOM 615 C CA . ALA A 1 88 ? -1.102 5.350 10.948 1.00 90.44 88 ALA A CA 1
ATOM 616 C C . ALA A 1 88 ? -2.515 5.091 11.473 1.00 90.44 88 ALA A C 1
ATOM 618 O O . ALA A 1 88 ? -2.868 5.490 12.583 1.00 90.44 88 ALA A O 1
ATOM 619 N N . LEU A 1 89 ? -3.310 4.399 10.659 1.00 92.69 89 LEU A N 1
ATOM 620 C CA . LEU A 1 89 ? -4.606 3.842 11.034 1.00 92.69 89 LEU A CA 1
ATOM 621 C C . LEU A 1 89 ? -4.447 2.376 11.445 1.00 92.69 89 LEU A C 1
ATOM 623 O O . LEU A 1 89 ? -3.537 1.690 10.992 1.00 92.69 89 LEU A O 1
ATOM 627 N N . SER A 1 90 ? -5.338 1.886 12.307 1.00 89.38 90 SER A N 1
ATOM 628 C CA . SER A 1 90 ? -5.343 0.475 12.714 1.00 89.38 90 SER A CA 1
ATOM 629 C C . SER A 1 90 ? -5.817 -0.460 11.606 1.00 89.38 90 SER A C 1
ATOM 631 O O . SER A 1 90 ? -5.308 -1.572 11.503 1.00 89.38 90 SER A O 1
ATOM 633 N N . ALA A 1 91 ? -6.782 -0.009 10.804 1.00 94.19 91 ALA A N 1
ATOM 634 C CA . ALA A 1 91 ? -7.432 -0.811 9.782 1.00 94.19 91 ALA A CA 1
ATOM 635 C C . ALA A 1 91 ? -7.940 0.060 8.626 1.00 94.19 91 ALA A C 1
ATOM 637 O O . ALA A 1 91 ? -8.188 1.257 8.806 1.00 94.19 91 ALA A O 1
ATOM 638 N N . CYS A 1 92 ? -8.159 -0.548 7.460 1.00 95.50 92 CYS A N 1
ATOM 639 C CA . CYS A 1 92 ? -8.905 0.065 6.363 1.00 95.50 92 CYS A CA 1
ATOM 640 C C . CYS A 1 92 ? -9.619 -0.967 5.485 1.00 95.50 92 CYS A C 1
ATOM 642 O O . CYS A 1 92 ? -9.258 -2.142 5.476 1.00 95.50 92 CYS A O 1
ATOM 644 N N . VAL A 1 93 ? -10.602 -0.513 4.703 1.00 95.62 93 VAL A N 1
ATOM 645 C CA . VAL A 1 93 ? -11.183 -1.313 3.618 1.00 95.62 93 VAL A CA 1
ATOM 646 C C . VAL A 1 93 ? -10.289 -1.202 2.387 1.00 95.62 93 VAL A C 1
ATOM 648 O O . VAL A 1 93 ? -10.076 -0.104 1.869 1.00 95.62 93 VAL A O 1
ATOM 651 N N . VAL A 1 94 ? -9.807 -2.338 1.888 1.00 96.25 94 VAL A N 1
ATOM 652 C CA . VAL A 1 94 ? -9.026 -2.398 0.651 1.00 96.25 94 VAL A CA 1
ATOM 653 C C . VAL A 1 94 ? -9.966 -2.221 -0.538 1.00 96.25 94 VAL A C 1
ATOM 655 O O . VAL A 1 94 ? -10.943 -2.954 -0.684 1.00 96.25 94 VAL A O 1
ATOM 658 N N . ARG A 1 95 ? -9.666 -1.238 -1.388 1.00 95.50 95 ARG A N 1
ATOM 659 C CA . ARG A 1 95 ? -10.389 -0.966 -2.639 1.00 95.50 95 ARG A CA 1
ATOM 660 C C . ARG A 1 95 ? -9.538 -1.198 -3.883 1.00 95.50 95 ARG A C 1
ATOM 662 O O . ARG A 1 95 ? -10.106 -1.425 -4.939 1.00 95.50 95 ARG A O 1
ATOM 669 N N . PHE A 1 96 ? -8.212 -1.169 -3.756 1.00 96.69 96 PHE A N 1
ATOM 670 C CA . PHE A 1 96 ? -7.285 -1.375 -4.869 1.00 96.69 96 PHE A CA 1
ATOM 671 C C . PHE A 1 96 ? -6.123 -2.267 -4.464 1.00 96.69 96 PHE A C 1
ATOM 673 O O . PHE A 1 96 ? -5.653 -2.223 -3.323 1.00 96.69 96 PHE A O 1
ATOM 680 N N . VAL A 1 97 ? -5.613 -3.011 -5.438 1.00 97.25 97 VAL A N 1
ATOM 681 C CA . VAL A 1 97 ? -4.345 -3.725 -5.342 1.00 97.25 97 VAL A CA 1
ATOM 682 C C . VAL A 1 97 ? -3.367 -3.111 -6.335 1.00 97.25 97 VAL A C 1
ATOM 684 O O . VAL A 1 97 ? -3.667 -3.021 -7.518 1.00 97.25 97 VAL A O 1
ATOM 687 N N . ALA A 1 98 ? -2.200 -2.692 -5.862 1.00 97.50 98 ALA A N 1
ATOM 688 C CA . ALA A 1 98 ? -1.112 -2.206 -6.697 1.00 97.50 98 ALA A CA 1
ATOM 689 C C . ALA A 1 98 ? 0.016 -3.243 -6.713 1.00 97.50 98 ALA A C 1
ATOM 691 O O . ALA A 1 98 ? 0.623 -3.498 -5.673 1.00 97.50 98 ALA A O 1
ATOM 692 N N . ASP A 1 99 ? 0.309 -3.829 -7.870 1.00 96.69 99 ASP A N 1
ATOM 693 C CA . ASP A 1 99 ? 1.363 -4.838 -8.008 1.00 96.69 99 ASP A CA 1
ATOM 694 C C . ASP A 1 99 ? 2.609 -4.238 -8.639 1.00 96.69 99 ASP A C 1
ATOM 696 O O . ASP A 1 99 ? 2.577 -3.768 -9.773 1.00 96.69 99 ASP A O 1
ATOM 700 N N . ILE A 1 100 ? 3.723 -4.262 -7.905 1.00 96.19 100 ILE A N 1
ATOM 701 C CA . ILE A 1 100 ? 5.013 -3.831 -8.438 1.00 96.19 100 ILE A CA 1
ATOM 702 C C . ILE A 1 100 ? 5.630 -4.955 -9.272 1.00 96.19 100 ILE A C 1
ATOM 704 O O . ILE A 1 100 ? 6.029 -5.995 -8.738 1.00 96.19 100 ILE A O 1
ATOM 708 N N . GLU A 1 101 ? 5.788 -4.694 -10.565 1.00 93.25 101 GLU A N 1
ATOM 709 C CA . GLU A 1 101 ? 6.273 -5.634 -11.575 1.00 93.25 101 GLU A CA 1
ATOM 710 C C . GLU A 1 101 ? 7.485 -5.088 -12.324 1.00 93.25 101 GLU A C 1
ATOM 712 O O . GLU A 1 101 ? 7.690 -3.882 -12.423 1.00 93.25 101 GLU A O 1
ATOM 717 N N . VAL A 1 102 ? 8.318 -5.972 -12.875 1.00 87.94 102 VAL A N 1
ATOM 718 C CA . VAL A 1 102 ? 9.503 -5.543 -13.639 1.00 87.94 102 VAL A CA 1
ATOM 719 C C . VAL A 1 102 ? 9.092 -4.846 -14.935 1.00 87.94 102 VAL A C 1
ATOM 721 O O . VAL A 1 102 ? 9.630 -3.790 -15.263 1.00 87.94 102 VAL A O 1
ATOM 724 N N . GLN A 1 103 ? 8.119 -5.411 -15.643 1.00 84.69 103 GLN A N 1
ATOM 725 C CA . GLN A 1 103 ? 7.632 -4.890 -16.910 1.00 84.69 103 GLN A CA 1
ATOM 726 C C . GLN A 1 103 ? 6.131 -5.182 -17.016 1.00 84.69 103 GLN A C 1
ATOM 728 O O . GLN A 1 103 ? 5.760 -6.241 -17.519 1.00 84.69 103 GLN A O 1
ATOM 733 N N . PRO A 1 104 ? 5.273 -4.289 -16.495 1.00 81.44 104 PRO A N 1
ATOM 734 C CA . PRO A 1 104 ? 3.834 -4.467 -16.607 1.00 81.44 104 PRO A CA 1
ATOM 735 C C . PRO A 1 104 ? 3.402 -4.368 -18.073 1.00 81.44 104 PRO A C 1
ATOM 737 O O . PRO A 1 104 ? 3.985 -3.621 -18.867 1.00 81.44 104 PRO A O 1
ATOM 740 N N . GLU A 1 105 ? 2.366 -5.118 -18.428 1.00 78.75 105 GLU A N 1
ATOM 741 C CA . GLU A 1 105 ? 1.748 -5.034 -19.746 1.00 78.75 105 GLU A CA 1
ATOM 742 C C . GLU A 1 105 ? 1.101 -3.655 -19.950 1.00 78.75 105 GLU A C 1
ATOM 744 O O . GLU A 1 105 ? 0.484 -3.103 -19.040 1.00 78.75 105 GLU A O 1
ATOM 749 N N . ARG A 1 106 ? 1.246 -3.076 -21.151 1.00 72.06 106 ARG A N 1
ATOM 750 C CA . ARG A 1 106 ? 0.685 -1.744 -21.458 1.00 72.06 106 ARG A CA 1
ATOM 751 C C . ARG A 1 106 ? -0.841 -1.724 -21.413 1.00 72.06 106 ARG A C 1
ATOM 753 O O . ARG A 1 106 ? -1.419 -0.706 -21.049 1.00 72.06 106 ARG A O 1
ATOM 760 N N . MET A 1 107 ? -1.461 -2.827 -21.819 1.00 73.12 107 MET A N 1
ATOM 761 C CA . MET A 1 107 ? -2.900 -3.036 -21.784 1.00 73.12 107 MET A CA 1
ATOM 762 C C . MET A 1 107 ? -3.143 -4.463 -21.288 1.00 73.12 107 MET A C 1
ATOM 764 O O . MET A 1 107 ? -3.106 -5.379 -22.103 1.00 73.12 107 MET A O 1
ATOM 768 N N . PRO A 1 108 ? -3.292 -4.672 -19.971 1.00 77.12 108 PRO A N 1
ATOM 769 C CA . PRO A 1 108 ? -3.543 -6.002 -19.443 1.00 77.12 108 PRO A CA 1
ATOM 770 C C . PRO A 1 108 ? -4.908 -6.508 -19.906 1.00 77.12 108 PRO A C 1
ATOM 772 O O . PRO A 1 108 ? -5.881 -5.751 -19.946 1.00 77.12 108 PRO A O 1
ATOM 775 N N . GLU A 1 109 ? -4.995 -7.806 -20.181 1.00 79.12 109 GLU A N 1
ATOM 776 C CA . GLU A 1 109 ? -6.282 -8.476 -20.369 1.00 79.12 109 GLU A CA 1
ATOM 777 C C . GLU A 1 109 ? -7.197 -8.269 -19.137 1.00 79.12 109 GLU A C 1
ATOM 779 O O . GLU A 1 109 ? -6.697 -8.126 -18.013 1.00 79.12 109 GLU A O 1
ATOM 784 N N . PRO A 1 110 ? -8.537 -8.275 -19.286 1.00 75.06 110 PRO A N 1
ATOM 785 C CA . PRO A 1 110 ? -9.469 -7.952 -18.197 1.00 75.06 110 PRO A CA 1
ATOM 786 C C . PRO A 1 110 ? -9.258 -8.763 -16.910 1.00 75.06 110 PRO A C 1
ATOM 788 O O . PRO A 1 110 ? -9.397 -8.230 -15.806 1.00 75.06 110 PRO A O 1
ATOM 791 N N . ASP A 1 111 ? -8.875 -10.032 -17.044 1.00 78.81 111 ASP A N 1
ATOM 792 C CA . ASP A 1 111 ? -8.589 -10.909 -15.907 1.00 78.81 111 ASP A CA 1
ATOM 793 C C . ASP A 1 111 ? -7.301 -10.499 -15.180 1.00 78.81 111 ASP A C 1
ATOM 795 O O . ASP A 1 111 ? -7.236 -10.539 -13.952 1.00 78.81 111 ASP A O 1
ATOM 799 N N . ALA A 1 112 ? -6.296 -10.016 -15.915 1.00 81.00 112 ALA A N 1
ATOM 800 C CA . ALA A 1 112 ? -5.073 -9.469 -15.340 1.00 81.00 112 ALA A CA 1
ATOM 801 C C . ALA A 1 112 ? -5.305 -8.100 -14.672 1.00 81.00 112 ALA A C 1
ATOM 803 O O . ALA A 1 112 ? -4.546 -7.725 -13.781 1.00 81.00 112 ALA A O 1
ATOM 804 N N . ALA A 1 113 ? -6.373 -7.375 -15.010 1.00 86.12 113 ALA A N 1
ATOM 805 C CA . ALA A 1 113 ? -6.773 -6.146 -14.319 1.00 86.12 113 ALA A CA 1
ATOM 806 C C . ALA A 1 113 ? -7.526 -6.392 -12.991 1.00 86.12 113 ALA A C 1
ATOM 808 O O . ALA A 1 113 ? -7.924 -5.436 -12.321 1.00 86.12 113 ALA A O 1
ATOM 809 N N . THR A 1 114 ? -7.699 -7.653 -12.569 1.00 89.44 114 THR A N 1
ATOM 810 C CA . THR A 1 114 ? -8.382 -8.023 -11.319 1.00 89.44 114 THR A CA 1
ATOM 811 C C . THR A 1 114 ? -7.485 -8.884 -10.426 1.00 89.44 114 THR A C 1
ATOM 813 O O . THR A 1 114 ? -6.933 -9.894 -10.849 1.00 89.44 114 THR A O 1
ATOM 816 N N . ALA A 1 115 ? -7.361 -8.523 -9.149 1.00 91.25 115 ALA A N 1
ATOM 817 C CA . ALA A 1 115 ? -6.737 -9.358 -8.126 1.00 91.25 115 ALA A CA 1
ATOM 818 C C . ALA A 1 115 ? -7.817 -9.997 -7.247 1.00 91.25 115 ALA A C 1
ATOM 820 O O . ALA A 1 115 ? -8.747 -9.319 -6.825 1.00 91.25 115 ALA A O 1
ATOM 821 N N . ARG A 1 116 ? -7.678 -11.286 -6.919 1.00 92.00 116 ARG A N 1
ATOM 822 C CA . ARG A 1 116 ? -8.545 -11.966 -5.944 1.00 92.00 116 ARG A CA 1
ATOM 823 C C . ARG A 1 116 ? -7.791 -12.205 -4.642 1.00 92.00 116 ARG A C 1
ATOM 825 O O . ARG A 1 116 ? -6.729 -12.825 -4.645 1.00 92.00 116 ARG A O 1
ATOM 832 N N . LEU A 1 117 ? -8.330 -11.695 -3.538 1.00 91.88 117 LEU A N 1
ATOM 833 C CA . LEU A 1 117 ? -7.774 -11.843 -2.192 1.00 91.88 117 LEU A CA 1
ATOM 834 C C . LEU A 1 117 ? -8.894 -12.242 -1.236 1.00 91.88 117 LEU A C 1
ATOM 836 O O . LEU A 1 117 ? -9.868 -11.506 -1.109 1.00 91.88 117 LEU A O 1
ATOM 840 N N . LEU A 1 118 ? -8.756 -13.399 -0.577 1.00 91.50 118 LEU A N 1
ATOM 841 C CA . LEU A 1 118 ? -9.828 -13.997 0.235 1.00 91.50 118 LEU A CA 1
ATOM 842 C C . LEU A 1 118 ? -11.168 -14.019 -0.534 1.00 91.50 118 LEU A C 1
ATOM 844 O O . LEU A 1 118 ? -12.191 -13.572 -0.029 1.00 91.50 118 LEU A O 1
ATOM 848 N N . ASP A 1 119 ? -11.117 -14.452 -1.797 1.00 87.31 119 ASP A N 1
ATOM 849 C CA . ASP A 1 119 ? -12.236 -14.507 -2.753 1.00 87.31 119 ASP A CA 1
ATOM 850 C C . ASP A 1 119 ? -12.889 -13.170 -3.142 1.00 87.31 119 ASP A C 1
ATOM 852 O O . ASP A 1 119 ? -13.774 -13.153 -3.999 1.00 87.31 119 ASP A O 1
ATOM 856 N N . VAL A 1 120 ? -12.404 -12.036 -2.625 1.00 89.06 120 VAL A N 1
ATOM 857 C CA . VAL A 1 120 ? -12.869 -10.700 -3.019 1.00 89.06 120 VAL A CA 1
ATOM 858 C C . VAL A 1 120 ? -12.118 -10.242 -4.275 1.00 89.06 120 VAL A C 1
ATOM 860 O O . VAL A 1 120 ? -10.889 -10.104 -4.221 1.00 89.06 120 VAL A O 1
ATOM 863 N N . PRO A 1 121 ? -12.811 -10.009 -5.409 1.00 90.44 121 PRO A N 1
ATOM 864 C CA . PRO A 1 121 ? -12.212 -9.384 -6.580 1.00 90.44 121 PRO A CA 1
ATOM 865 C C . PRO A 1 121 ? -11.985 -7.893 -6.318 1.00 90.44 121 PRO A C 1
ATOM 867 O O . PRO A 1 121 ? -12.872 -7.184 -5.851 1.00 90.44 121 PRO A O 1
ATOM 870 N N . LEU A 1 122 ? -10.784 -7.415 -6.621 1.00 91.06 122 LEU A N 1
ATOM 871 C CA . LEU 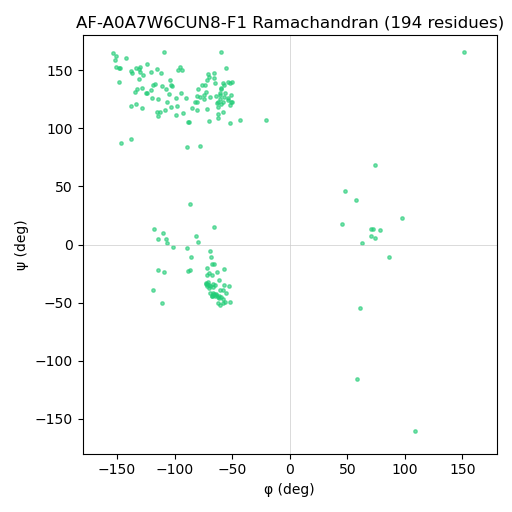A 1 122 ? -10.376 -6.026 -6.465 1.00 91.06 122 LEU A CA 1
ATOM 872 C C . LEU A 1 122 ? -9.711 -5.534 -7.754 1.00 91.06 122 LEU A C 1
ATOM 874 O O . LEU A 1 122 ? -8.938 -6.288 -8.353 1.00 91.06 122 LEU A O 1
ATOM 878 N N . PRO A 1 123 ? -9.933 -4.270 -8.150 1.00 92.38 123 PRO A N 1
ATOM 879 C CA . PRO A 1 123 ? -9.174 -3.642 -9.219 1.00 92.38 123 PRO A CA 1
ATOM 880 C C . PRO A 1 123 ? -7.672 -3.737 -8.946 1.00 92.38 123 PRO A C 1
ATOM 882 O O . PRO A 1 123 ? -7.187 -3.334 -7.880 1.00 92.38 123 PRO A O 1
ATOM 885 N N . ARG A 1 124 ? -6.944 -4.283 -9.918 1.00 93.81 124 ARG A N 1
ATOM 886 C CA . ARG A 1 124 ? -5.492 -4.428 -9.889 1.00 93.81 124 ARG A CA 1
ATOM 887 C C . ARG A 1 124 ? -4.859 -3.398 -10.811 1.00 93.81 124 ARG A C 1
ATOM 889 O O . ARG A 1 124 ? -5.204 -3.297 -11.983 1.00 93.81 124 ARG A O 1
ATOM 896 N N . ILE A 1 125 ? -3.891 -2.672 -10.274 1.00 94.12 125 ILE A N 1
ATOM 897 C CA . ILE A 1 125 ? -3.084 -1.694 -10.992 1.00 94.12 125 ILE A CA 1
ATOM 898 C C . ILE A 1 125 ? -1.654 -2.225 -11.007 1.00 94.12 125 ILE A C 1
ATOM 900 O O . ILE A 1 125 ? -0.997 -2.287 -9.967 1.00 94.12 125 ILE A O 1
ATOM 904 N N . ALA A 1 126 ? -1.168 -2.627 -12.176 1.00 93.94 126 ALA A N 1
ATOM 905 C CA . ALA A 1 126 ? 0.226 -3.011 -12.333 1.00 93.94 126 ALA A CA 1
ATOM 906 C C . ALA A 1 126 ? 1.090 -1.743 -12.414 1.00 93.94 126 ALA A C 1
ATOM 908 O O . ALA A 1 126 ? 0.826 -0.846 -13.215 1.00 93.94 126 ALA A O 1
ATOM 909 N N . VAL A 1 127 ? 2.115 -1.650 -11.571 1.00 94.69 127 VAL A N 1
ATOM 910 C CA . VAL A 1 127 ? 3.062 -0.532 -11.551 1.00 94.69 127 VAL A CA 1
ATOM 911 C C . VAL A 1 127 ? 4.461 -1.048 -11.843 1.00 94.69 127 VAL A C 1
ATOM 913 O O . VAL A 1 127 ? 4.891 -2.081 -11.328 1.00 94.69 127 VAL A O 1
ATOM 916 N N . ARG A 1 128 ? 5.209 -0.327 -12.676 1.00 94.44 128 ARG A N 1
ATOM 917 C CA . ARG A 1 128 ? 6.575 -0.725 -13.009 1.00 94.44 128 ARG A CA 1
ATOM 918 C C . ARG A 1 128 ? 7.509 -0.456 -11.826 1.00 94.44 128 ARG A C 1
ATOM 920 O O . ARG A 1 128 ? 7.459 0.591 -11.181 1.00 94.44 128 ARG A O 1
ATOM 927 N N . ARG A 1 129 ? 8.404 -1.399 -11.542 1.00 93.94 129 ARG A N 1
ATOM 928 C CA . ARG A 1 129 ? 9.418 -1.278 -10.493 1.00 93.94 129 ARG A CA 1
ATOM 929 C C . ARG A 1 129 ? 10.331 -0.089 -10.780 1.00 93.94 129 ARG A C 1
ATOM 931 O O . ARG A 1 129 ? 10.880 0.031 -11.873 1.00 93.94 129 ARG A O 1
ATOM 938 N N . GLY A 1 130 ? 10.520 0.758 -9.769 1.00 90.56 130 GLY A N 1
ATOM 939 C 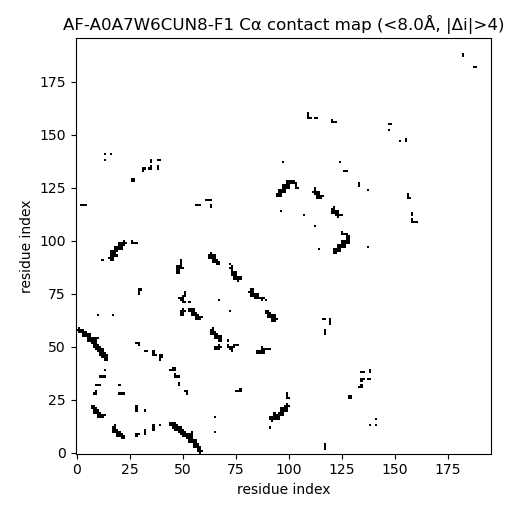CA . GLY A 1 130 ? 11.360 1.953 -9.874 1.00 90.56 130 GLY A CA 1
ATOM 940 C C . GLY A 1 130 ? 10.771 3.054 -10.756 1.00 90.56 130 GLY A C 1
ATOM 941 O O . GLY A 1 130 ? 11.498 3.966 -11.133 1.00 90.56 130 GLY A O 1
ATOM 942 N N . ASP A 1 131 ? 9.488 2.974 -11.111 1.00 94.06 131 ASP A N 1
ATOM 943 C CA . ASP A 1 131 ? 8.821 4.037 -11.849 1.00 94.06 131 ASP A CA 1
ATOM 944 C C . ASP A 1 131 ? 8.579 5.260 -10.946 1.00 94.06 131 ASP A C 1
ATOM 946 O O . ASP A 1 131 ? 7.837 5.140 -9.963 1.00 94.06 131 ASP A O 1
ATOM 950 N N . PRO A 1 132 ? 9.180 6.430 -11.244 1.00 92.81 132 PRO A N 1
ATOM 951 C CA . PRO A 1 132 ? 8.968 7.637 -10.449 1.00 92.81 132 PRO A CA 1
ATOM 952 C C . PRO A 1 132 ? 7.510 8.119 -10.480 1.00 92.81 132 PRO A C 1
ATOM 954 O O . PRO A 1 132 ? 7.062 8.758 -9.528 1.00 92.81 132 PRO A O 1
ATOM 957 N N . GLU A 1 133 ? 6.743 7.765 -11.516 1.00 95.06 133 GLU A N 1
ATOM 958 C CA . GLU A 1 133 ? 5.351 8.193 -11.674 1.00 95.06 133 GLU A CA 1
ATOM 959 C C . GLU A 1 133 ? 4.339 7.241 -11.024 1.00 95.06 133 GLU A C 1
ATOM 961 O O . GLU A 1 133 ? 3.146 7.546 -10.979 1.00 95.06 133 GLU A O 1
ATOM 966 N N . ALA A 1 134 ? 4.775 6.112 -10.451 1.00 96.12 134 ALA A N 1
ATOM 967 C CA . ALA A 1 134 ? 3.867 5.116 -9.875 1.00 96.12 134 ALA A CA 1
ATOM 968 C C . ALA A 1 134 ? 2.922 5.711 -8.814 1.00 96.12 134 ALA A C 1
ATOM 970 O O . ALA A 1 134 ? 1.726 5.421 -8.806 1.00 96.12 134 ALA A O 1
ATOM 971 N N . ALA A 1 135 ? 3.424 6.592 -7.942 1.00 97.75 135 ALA A N 1
ATOM 972 C CA . ALA A 1 135 ? 2.589 7.259 -6.942 1.00 97.75 135 ALA A CA 1
ATOM 973 C C . ALA A 1 135 ? 1.563 8.213 -7.581 1.00 97.75 135 ALA A C 1
ATOM 975 O O . ALA A 1 135 ? 0.431 8.310 -7.106 1.00 97.75 135 ALA A O 1
ATOM 976 N N . ALA A 1 136 ? 1.939 8.906 -8.661 1.00 97.31 136 ALA A N 1
ATOM 977 C CA . ALA A 1 136 ? 1.042 9.794 -9.395 1.00 97.31 136 ALA A CA 1
ATOM 978 C C . ALA A 1 136 ? -0.066 9.004 -10.103 1.00 97.31 136 ALA A C 1
ATOM 980 O O . ALA A 1 136 ? -1.233 9.376 -9.994 1.00 97.31 136 ALA A O 1
ATOM 981 N N . LEU A 1 137 ? 0.285 7.887 -10.747 1.00 95.56 137 LEU A N 1
ATOM 982 C CA . LEU A 1 137 ? -0.656 6.963 -11.377 1.00 95.56 137 LEU A CA 1
ATOM 983 C C . LEU A 1 137 ? -1.674 6.418 -10.368 1.00 95.56 137 LEU A C 1
ATOM 985 O O . LEU A 1 137 ? -2.880 6.476 -10.615 1.00 95.56 137 LEU A O 1
ATOM 989 N N . LEU A 1 138 ? -1.209 5.916 -9.220 1.00 97.12 138 LEU A N 1
ATOM 990 C CA . LEU A 1 138 ? -2.094 5.387 -8.180 1.00 97.12 138 LEU A CA 1
ATOM 991 C C . LEU A 1 138 ? -3.025 6.471 -7.634 1.00 97.12 138 LEU A C 1
ATOM 993 O O . LEU A 1 138 ? -4.228 6.246 -7.529 1.00 97.12 138 LEU A O 1
ATOM 997 N N . LEU A 1 139 ? -2.495 7.662 -7.344 1.00 97.44 139 LEU A N 1
ATOM 998 C CA . LEU A 1 139 ? -3.302 8.786 -6.877 1.00 97.44 139 LEU A CA 1
ATOM 999 C C . LEU A 1 139 ? -4.351 9.205 -7.916 1.00 97.44 139 LEU A C 1
ATOM 1001 O O . LEU A 1 139 ? -5.513 9.405 -7.567 1.00 97.44 139 LEU A O 1
ATOM 1005 N N . PHE A 1 140 ? -3.958 9.327 -9.185 1.00 96.00 140 PHE A N 1
ATOM 1006 C CA . PHE A 1 140 ? -4.876 9.653 -10.272 1.00 96.00 140 PHE A CA 1
ATOM 1007 C C . PHE A 1 140 ? -5.980 8.601 -10.390 1.00 96.00 140 PHE A C 1
ATOM 1009 O O . PHE A 1 140 ? -7.153 8.956 -10.468 1.00 96.00 140 PHE A O 1
ATOM 1016 N N . THR A 1 141 ? -5.619 7.320 -10.328 1.00 92.94 141 THR A N 1
ATOM 1017 C CA . THR A 1 141 ? -6.580 6.217 -10.408 1.00 92.94 141 THR A CA 1
ATOM 1018 C C . THR A 1 141 ? -7.568 6.272 -9.250 1.00 92.94 141 THR A C 1
ATOM 1020 O O . THR A 1 141 ? -8.768 6.303 -9.485 1.00 92.94 141 THR A O 1
ATOM 1023 N N . VAL A 1 142 ? -7.091 6.385 -8.005 1.00 92.69 142 VAL A N 1
ATOM 1024 C CA . VAL A 1 142 ? -7.959 6.466 -6.817 1.00 92.69 142 VAL A CA 1
ATOM 1025 C C . VAL A 1 142 ? -8.931 7.647 -6.897 1.00 92.69 142 VAL A C 1
ATOM 1027 O O . VAL A 1 142 ? -10.085 7.511 -6.501 1.00 92.69 142 VAL A O 1
ATOM 1030 N N . ARG A 1 143 ? -8.492 8.801 -7.414 1.00 91.38 143 ARG A N 1
ATOM 1031 C CA . ARG A 1 143 ? -9.334 10.005 -7.528 1.00 91.38 143 ARG A CA 1
ATOM 1032 C C . ARG A 1 143 ? -10.413 9.900 -8.597 1.00 91.38 143 ARG A C 1
ATOM 1034 O O . ARG A 1 143 ? -11.465 10.508 -8.437 1.00 91.38 143 ARG A O 1
ATOM 1041 N N . ASN A 1 144 ? -10.121 9.199 -9.687 1.00 89.12 144 ASN A N 1
ATOM 1042 C CA . ASN A 1 144 ? -10.991 9.143 -10.860 1.00 89.12 144 ASN A CA 1
ATOM 1043 C C . ASN A 1 144 ? -11.718 7.801 -10.993 1.00 89.12 144 ASN A C 1
ATOM 1045 O O . ASN A 1 144 ? -12.460 7.604 -11.952 1.00 89.12 144 ASN A O 1
ATOM 1049 N N . TRP A 1 145 ? -11.518 6.876 -10.051 1.00 85.50 145 TRP A N 1
ATOM 1050 C CA . TRP A 1 145 ? -12.236 5.614 -10.052 1.00 85.50 145 TRP A CA 1
ATOM 1051 C C . TRP A 1 145 ? -13.713 5.854 -9.730 1.00 85.50 145 TRP A C 1
ATOM 1053 O O . TRP A 1 145 ? -14.009 6.475 -8.702 1.00 85.50 145 TRP A O 1
ATOM 1063 N N . PRO A 1 146 ? -14.649 5.365 -10.561 1.00 71.75 146 PRO A N 1
ATOM 1064 C CA . PRO A 1 146 ? -16.068 5.507 -10.281 1.00 71.75 146 PRO A CA 1
ATOM 1065 C C . PRO A 1 146 ? -16.381 4.816 -8.952 1.00 71.75 146 PRO A C 1
ATOM 1067 O O . PRO A 1 146 ? -16.041 3.649 -8.742 1.00 71.75 146 PRO A O 1
ATOM 1070 N N . ALA A 1 147 ? -16.983 5.553 -8.019 1.00 54.25 147 ALA A N 1
ATOM 1071 C CA . ALA A 1 147 ? -17.418 4.964 -6.764 1.00 54.25 147 ALA A CA 1
ATOM 1072 C C . ALA A 1 147 ? -18.422 3.841 -7.077 1.00 54.25 147 ALA A C 1
ATOM 1074 O O . ALA A 1 147 ? -19.329 4.072 -7.872 1.00 54.25 147 ALA A O 1
ATOM 1075 N N . PRO A 1 148 ? -18.294 2.652 -6.463 1.00 52.09 148 PRO A N 1
ATOM 1076 C CA . PRO A 1 148 ? -19.365 1.670 -6.477 1.00 52.09 148 PRO A CA 1
ATOM 1077 C C . PRO A 1 148 ? -20.658 2.336 -6.017 1.00 52.09 148 PRO A C 1
ATOM 1079 O O . PRO A 1 148 ? -20.719 2.833 -4.885 1.00 52.09 148 PRO A O 1
ATOM 1082 N N . ASP A 1 149 ? -21.688 2.344 -6.856 1.00 45.72 149 ASP A N 1
ATOM 1083 C CA . ASP A 1 149 ? -23.038 2.671 -6.415 1.00 45.72 149 ASP A CA 1
ATOM 1084 C C . ASP A 1 149 ? -23.332 1.787 -5.193 1.00 45.72 149 ASP A C 1
ATOM 1086 O O . ASP A 1 149 ? -23.090 0.578 -5.224 1.00 45.72 149 ASP A O 1
ATOM 1090 N N . ARG A 1 150 ? -23.782 2.375 -4.076 1.00 41.50 150 ARG A N 1
ATOM 1091 C CA . ARG A 1 150 ? -23.875 1.668 -2.781 1.00 41.50 150 ARG A CA 1
ATOM 1092 C C . ARG A 1 150 ? -24.741 0.395 -2.827 1.00 41.50 150 ARG A C 1
ATOM 1094 O O . ARG A 1 150 ? -24.531 -0.480 -1.991 1.00 41.50 150 ARG A O 1
ATOM 1101 N N . GLU A 1 151 ? -25.641 0.265 -3.804 1.00 38.66 151 GLU A N 1
ATOM 1102 C CA . GLU A 1 151 ? -26.459 -0.937 -4.037 1.00 38.66 151 GLU A CA 1
ATOM 1103 C C . GLU A 1 151 ? -25.793 -1.986 -4.946 1.00 38.66 151 GLU A C 1
ATOM 1105 O O . GLU A 1 151 ? -26.069 -3.175 -4.822 1.00 38.66 151 GLU A O 1
ATOM 1110 N N . ALA A 1 152 ? -24.839 -1.599 -5.794 1.00 41.53 152 ALA A N 1
ATOM 1111 C CA . ALA A 1 152 ? -24.182 -2.470 -6.769 1.00 41.53 152 ALA A CA 1
ATOM 1112 C C . ALA A 1 152 ? -22.968 -3.219 -6.185 1.00 41.53 152 ALA A C 1
ATOM 1114 O O . ALA A 1 152 ? -21.978 -3.452 -6.877 1.00 41.53 152 ALA A O 1
ATOM 1115 N N . SER A 1 153 ? -23.011 -3.605 -4.906 1.00 41.28 153 SER A N 1
ATOM 1116 C CA . SER A 1 153 ? -21.869 -4.245 -4.230 1.00 41.28 153 SER A CA 1
ATOM 1117 C C . SER A 1 153 ? -21.511 -5.632 -4.803 1.00 41.28 153 SER A C 1
ATOM 1119 O O . SER A 1 153 ? -20.386 -6.083 -4.607 1.00 41.28 153 SER A O 1
ATOM 1121 N N . GLU A 1 154 ? -22.405 -6.269 -5.569 1.00 39.53 154 GLU A N 1
ATOM 1122 C CA . GLU A 1 154 ? -22.108 -7.488 -6.348 1.00 39.53 154 GLU A CA 1
ATOM 1123 C C . GLU A 1 154 ? -21.525 -7.210 -7.751 1.00 39.53 154 GLU A C 1
ATOM 1125 O O . GLU A 1 154 ? -20.841 -8.064 -8.308 1.00 39.53 154 GLU A O 1
ATOM 1130 N N . LEU A 1 155 ? -21.747 -6.016 -8.321 1.00 38.66 155 LEU A N 1
ATOM 1131 C CA . LEU A 1 155 ? -21.400 -5.665 -9.711 1.00 38.66 155 LEU A CA 1
ATOM 1132 C C . LEU A 1 155 ? -20.231 -4.678 -9.837 1.00 38.66 155 LEU A C 1
ATOM 1134 O O . LEU A 1 155 ? -19.551 -4.667 -10.858 1.00 38.66 155 LEU A O 1
ATOM 1138 N N . ALA A 1 156 ? -19.944 -3.878 -8.811 1.00 42.47 156 ALA A N 1
ATOM 1139 C CA . ALA A 1 156 ? -18.893 -2.858 -8.860 1.00 42.47 156 ALA A CA 1
ATOM 1140 C C . ALA A 1 156 ? -17.462 -3.424 -8.927 1.00 42.47 156 ALA A C 1
ATOM 1142 O O . ALA A 1 156 ? -16.508 -2.688 -9.182 1.00 42.47 156 ALA A O 1
ATOM 1143 N N . PHE A 1 157 ? -17.324 -4.731 -8.706 1.00 46.41 157 PHE A N 1
ATOM 1144 C CA . PHE A 1 157 ? -16.077 -5.482 -8.826 1.00 46.41 157 PHE A CA 1
ATOM 1145 C C . PHE A 1 157 ? -16.076 -6.447 -10.025 1.00 46.41 157 PHE A C 1
ATOM 1147 O O . PHE A 1 157 ? -15.184 -7.289 -10.136 1.00 46.41 157 PHE A O 1
ATOM 1154 N N . ALA A 1 158 ? -17.069 -6.353 -10.918 1.00 34.75 158 ALA A N 1
ATOM 1155 C CA . ALA A 1 158 ? -17.074 -7.094 -12.173 1.00 34.75 158 ALA A CA 1
ATOM 1156 C C . ALA A 1 158 ? -16.017 -6.518 -13.142 1.00 34.75 158 ALA A C 1
ATOM 1158 O O . ALA A 1 158 ? -15.775 -5.306 -13.138 1.00 34.75 158 ALA A O 1
ATOM 1159 N N . PRO A 1 159 ? -15.387 -7.355 -13.989 1.00 37.94 159 PRO A N 1
ATOM 1160 C CA . PRO A 1 159 ? -14.436 -6.885 -14.990 1.00 37.94 159 PRO A CA 1
ATOM 1161 C C . PRO A 1 159 ? -15.115 -5.852 -15.898 1.00 37.94 159 PRO A C 1
ATOM 1163 O O . PRO A 1 159 ? -16.167 -6.118 -16.480 1.00 37.94 159 PRO A O 1
ATOM 1166 N N . GLN A 1 160 ? -14.503 -4.673 -16.034 1.00 48.59 160 GLN A N 1
ATOM 1167 C CA . GLN A 1 160 ? -15.068 -3.495 -16.717 1.00 48.59 160 GLN A CA 1
ATOM 1168 C C . GLN A 1 160 ? -15.289 -3.651 -18.239 1.00 48.59 160 GLN A C 1
ATOM 1170 O O . GLN A 1 160 ? -15.515 -2.667 -18.934 1.00 48.59 160 GLN A O 1
ATOM 1175 N N . HIS A 1 161 ? -15.260 -4.868 -18.785 1.00 45.16 161 HIS A N 1
ATOM 1176 C CA . HIS A 1 161 ? -15.325 -5.120 -20.228 1.00 45.16 161 HIS A CA 1
ATOM 1177 C C . HIS A 1 161 ? -16.548 -5.935 -20.671 1.00 45.16 161 HIS A C 1
ATOM 1179 O O . HIS A 1 161 ? -16.643 -6.344 -21.830 1.00 45.16 161 HIS A O 1
ATOM 1185 N N . GLY A 1 162 ? -17.548 -6.109 -19.801 1.00 35.72 162 GLY A N 1
ATOM 1186 C CA . GLY A 1 162 ? -18.890 -6.454 -20.265 1.00 35.72 162 GLY A CA 1
ATOM 1187 C C . GLY A 1 162 ? -19.407 -5.320 -21.149 1.00 35.72 162 GLY A C 1
ATOM 1188 O O . GLY A 1 162 ? -19.652 -4.237 -20.628 1.00 35.72 162 GLY A O 1
ATOM 1189 N N . LYS A 1 163 ? -19.498 -5.559 -22.472 1.00 33.31 163 LYS A N 1
ATOM 1190 C CA . LYS A 1 163 ? -19.958 -4.619 -23.516 1.00 33.31 163 LYS A CA 1
ATOM 1191 C C . LYS A 1 163 ? -20.806 -3.499 -22.918 1.00 33.31 163 LYS A C 1
ATOM 1193 O O . LYS A 1 163 ? -21.953 -3.745 -22.547 1.00 33.31 163 LYS A O 1
ATOM 1198 N N . MET A 1 164 ? -20.250 -2.287 -22.851 1.00 33.53 164 MET A N 1
ATOM 1199 C CA . MET A 1 164 ? -21.015 -1.094 -22.509 1.00 33.53 164 MET A CA 1
AT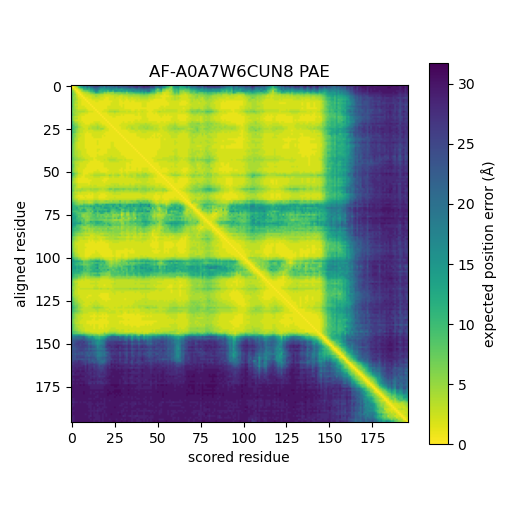OM 1200 C C . MET A 1 164 ? -22.230 -1.056 -23.442 1.00 33.53 164 MET A C 1
ATOM 1202 O O . MET A 1 164 ? -22.105 -0.741 -24.629 1.00 33.53 164 MET A O 1
ATOM 1206 N N . LYS A 1 165 ? -23.423 -1.400 -22.939 1.00 35.22 165 LYS A N 1
ATOM 1207 C CA . LYS A 1 165 ? -24.648 -0.906 -23.563 1.00 35.22 165 LYS A CA 1
ATOM 1208 C C . LYS A 1 165 ? -24.489 0.599 -23.488 1.00 35.22 165 LYS A C 1
ATOM 1210 O O . LYS A 1 165 ? -24.400 1.128 -22.385 1.00 35.22 165 LYS A O 1
ATOM 1215 N N . ARG A 1 166 ? -24.356 1.251 -24.649 1.00 33.19 166 ARG A N 1
ATOM 1216 C CA . ARG A 1 166 ? -24.386 2.709 -24.760 1.00 33.19 166 ARG A CA 1
ATOM 1217 C C . ARG A 1 166 ? -25.526 3.190 -23.874 1.00 33.19 166 ARG A C 1
ATOM 1219 O O . ARG A 1 166 ? -26.688 2.927 -24.182 1.00 33.19 166 ARG A O 1
ATOM 1226 N N . LEU A 1 167 ? -25.180 3.795 -22.742 1.00 37.44 167 LEU A N 1
ATOM 1227 C CA . LEU A 1 167 ? -26.146 4.533 -21.960 1.00 37.44 167 LEU A CA 1
ATOM 1228 C C . LEU A 1 167 ? -26.588 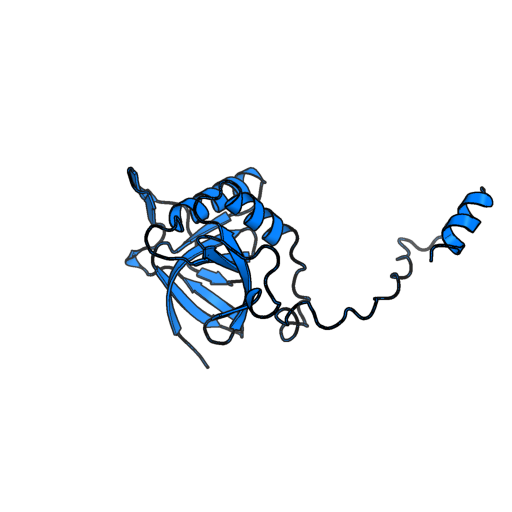5.645 -22.907 1.00 37.44 167 LEU A C 1
ATOM 1230 O O . LEU A 1 167 ? -25.741 6.387 -23.412 1.00 37.44 167 LEU A O 1
ATOM 1234 N N . ALA A 1 168 ? -27.876 5.675 -23.246 1.00 32.53 168 ALA A N 1
ATOM 1235 C CA . ALA A 1 168 ? -28.429 6.784 -24.008 1.00 32.53 168 ALA A CA 1
ATOM 1236 C C . ALA A 1 168 ? -28.007 8.088 -23.310 1.00 32.53 168 ALA A C 1
ATOM 1238 O O . ALA A 1 168 ? -27.972 8.100 -22.072 1.00 32.53 168 ALA A O 1
ATOM 1239 N N . PRO A 1 169 ? -27.640 9.145 -24.057 1.00 33.59 169 PRO A N 1
ATOM 1240 C CA . PRO A 1 169 ? -27.246 10.403 -23.446 1.00 33.59 169 PRO A CA 1
ATOM 1241 C C . PRO A 1 169 ? -28.325 10.800 -22.441 1.00 33.59 169 PRO A C 1
ATOM 1243 O O . PRO A 1 169 ? -29.512 10.844 -22.773 1.00 33.59 169 PRO A O 1
ATOM 1246 N N . HIS A 1 170 ? -27.914 10.977 -21.183 1.00 37.12 170 HIS A N 1
ATOM 1247 C CA . HIS A 1 170 ? -28.816 11.386 -20.121 1.00 37.12 170 HIS A CA 1
ATOM 1248 C C . HIS A 1 170 ? -29.573 12.627 -20.591 1.00 37.12 170 HIS A C 1
ATOM 1250 O O . HIS A 1 170 ? -28.961 13.634 -20.950 1.00 37.12 170 HIS A O 1
ATOM 1256 N N . ALA A 1 171 ? -30.905 12.534 -20.597 1.00 33.88 171 ALA A N 1
ATOM 1257 C CA . ALA A 1 171 ? -31.762 13.684 -20.821 1.00 33.88 171 ALA A CA 1
ATOM 1258 C C . ALA A 1 171 ? -31.340 14.809 -19.856 1.00 33.88 171 ALA A C 1
ATOM 1260 O O . ALA A 1 171 ? -31.027 14.524 -18.693 1.00 33.88 171 ALA A O 1
ATOM 1261 N N . PRO A 1 172 ? -31.295 16.069 -20.316 1.00 34.03 172 PRO A N 1
ATOM 1262 C CA . PRO A 1 172 ? -30.787 17.166 -19.510 1.00 34.03 172 PRO A CA 1
ATOM 1263 C C . PRO A 1 172 ? -31.588 17.279 -18.210 1.00 34.03 172 PRO A C 1
ATOM 1265 O O . PRO A 1 172 ? -32.809 17.438 -18.213 1.00 34.03 172 PRO A O 1
ATOM 1268 N N . VAL A 1 173 ? -30.876 17.189 -17.085 1.00 38.72 173 VAL A N 1
ATOM 1269 C CA . VAL A 1 173 ? -31.421 17.433 -15.748 1.00 38.72 173 VAL A CA 1
ATOM 1270 C C . VAL A 1 173 ? -31.887 18.885 -15.693 1.00 38.72 173 VAL A C 1
ATOM 1272 O O . VAL A 1 173 ? -31.074 19.810 -15.728 1.00 38.72 173 VAL A O 1
ATOM 1275 N N . GLN A 1 174 ? -33.201 19.098 -15.598 1.00 38.25 174 GLN A N 1
ATOM 1276 C CA . GLN A 1 174 ? -33.752 20.429 -15.372 1.00 38.25 174 GLN A CA 1
ATOM 1277 C C . GLN A 1 174 ? -33.432 20.886 -13.951 1.00 38.25 174 GLN A C 1
ATOM 1279 O O . GLN A 1 174 ? -34.043 20.444 -12.977 1.00 38.25 174 GLN A O 1
ATOM 1284 N N . ARG A 1 175 ? -32.484 21.816 -13.826 1.00 40.34 175 ARG A N 1
ATOM 1285 C CA . ARG A 1 175 ? -32.288 22.569 -12.591 1.00 40.34 175 ARG A CA 1
ATOM 1286 C C . ARG A 1 175 ? -33.202 23.795 -12.645 1.00 40.34 175 ARG A C 1
ATOM 1288 O O . ARG A 1 175 ? -32.922 24.748 -13.361 1.00 40.34 175 ARG A O 1
ATOM 1295 N N . ASN A 1 176 ? -34.284 23.738 -11.870 1.00 41.88 176 ASN A N 1
ATOM 1296 C CA . ASN A 1 176 ? -35.223 24.827 -11.572 1.00 41.88 176 ASN A CA 1
ATOM 1297 C C . ASN A 1 176 ? -36.194 25.244 -12.694 1.00 41.88 176 ASN A C 1
ATOM 1299 O O . ASN A 1 176 ? -36.124 26.375 -13.156 1.00 41.88 176 ASN A O 1
ATOM 1303 N N . GLY A 1 177 ? -37.149 24.374 -13.049 1.00 46.66 177 GLY A N 1
ATOM 1304 C CA . GLY A 1 177 ? -38.564 24.710 -13.333 1.00 46.66 177 GLY A CA 1
ATOM 1305 C C . GLY A 1 177 ? -38.937 25.913 -14.221 1.00 46.66 177 GLY A C 1
ATOM 1306 O O . GLY A 1 177 ? -40.083 26.353 -14.175 1.00 46.66 177 GLY A O 1
ATOM 1307 N N . ARG A 1 178 ? -38.026 26.463 -15.023 1.00 43.66 178 ARG A N 1
ATOM 1308 C CA . ARG A 1 178 ? -38.300 27.464 -16.057 1.00 43.66 178 ARG A CA 1
ATOM 1309 C C . ARG A 1 178 ? -37.859 26.885 -17.398 1.00 43.66 178 ARG A C 1
ATOM 1311 O O . ARG A 1 178 ? -36.752 26.351 -17.468 1.00 43.66 178 ARG A O 1
ATOM 1318 N N . PRO A 1 179 ? -38.677 26.980 -18.458 1.00 40.56 179 PRO A N 1
ATOM 1319 C CA . PRO A 1 179 ? -38.230 26.579 -19.781 1.00 40.56 179 PRO A CA 1
ATOM 1320 C C . PRO A 1 179 ? -37.026 27.440 -20.180 1.00 40.56 179 PRO A C 1
ATOM 1322 O O . PRO A 1 179 ? -37.056 28.666 -20.065 1.00 40.56 179 PRO A O 1
ATOM 1325 N N . MET A 1 180 ? -35.951 26.776 -20.604 1.00 47.47 180 MET A N 1
ATOM 1326 C CA . MET A 1 180 ? -34.788 27.422 -21.201 1.00 47.47 180 MET A CA 1
ATOM 1327 C C . MET A 1 180 ? -35.260 28.085 -22.500 1.00 47.47 180 MET A C 1
ATOM 1329 O O . MET A 1 180 ? -35.837 27.410 -23.352 1.00 47.47 180 MET A O 1
ATOM 1333 N N . ALA A 1 181 ? -35.090 29.402 -22.625 1.00 55.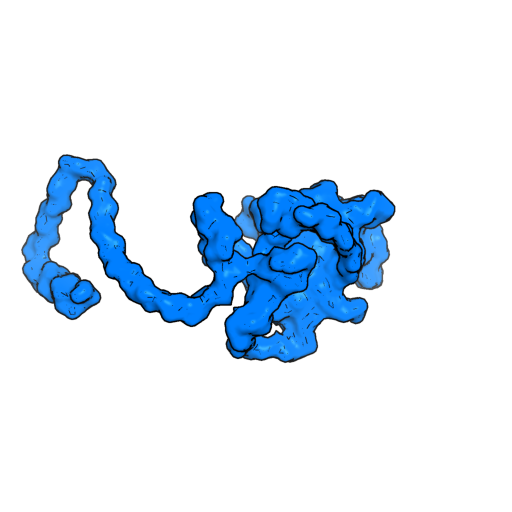62 181 ALA A N 1
ATOM 1334 C CA . ALA A 1 181 ? -35.386 30.091 -23.876 1.00 55.62 181 ALA A CA 1
ATOM 1335 C C . ALA A 1 181 ? -34.508 29.492 -24.985 1.00 55.62 181 ALA A C 1
ATOM 1337 O O . ALA A 1 181 ? -33.324 29.241 -24.757 1.00 55.62 181 ALA A O 1
ATOM 1338 N N . ALA A 1 182 ? -35.103 29.218 -26.148 1.00 57.75 182 ALA A N 1
ATOM 1339 C CA . ALA A 1 182 ? -34.369 28.715 -27.302 1.00 57.75 182 ALA A CA 1
ATOM 1340 C C . ALA A 1 182 ? -33.236 29.687 -27.664 1.00 57.75 182 ALA A C 1
ATOM 1342 O O . ALA A 1 182 ? -33.438 30.904 -27.641 1.00 57.75 182 ALA A O 1
ATOM 1343 N N . ASP A 1 183 ? -32.061 29.138 -27.978 1.00 57.00 183 ASP A N 1
ATOM 1344 C CA . ASP A 1 183 ? -30.931 29.908 -28.500 1.00 57.00 183 ASP A CA 1
ATOM 1345 C C . ASP A 1 183 ? -31.400 30.574 -29.813 1.00 57.00 183 ASP A C 1
ATOM 1347 O O . ASP A 1 183 ? -31.884 29.855 -30.698 1.00 57.00 183 ASP A O 1
ATOM 1351 N N . PRO A 1 184 ? -31.368 31.918 -29.934 1.00 56.09 184 PRO A N 1
ATOM 1352 C CA . PRO A 1 184 ? -31.913 32.631 -31.092 1.00 56.09 184 PRO A CA 1
ATOM 1353 C C . PRO A 1 184 ? -31.107 32.408 -32.375 1.00 56.09 184 PRO A C 1
ATOM 1355 O O . PRO A 1 184 ? -31.528 32.873 -33.432 1.00 56.09 184 PRO A O 1
ATOM 1358 N N . ASP A 1 185 ? -29.969 31.720 -32.288 1.00 61.06 185 ASP A N 1
ATOM 1359 C CA . ASP A 1 185 ? -29.145 31.349 -33.429 1.00 61.06 185 ASP A CA 1
ATOM 1360 C C . ASP A 1 185 ? -29.597 29.993 -34.024 1.00 61.06 185 ASP A C 1
ATOM 1362 O O . ASP A 1 185 ? -29.357 28.930 -33.433 1.00 61.06 185 ASP A O 1
ATOM 1366 N N . PRO A 1 186 ? -30.272 29.995 -35.190 1.00 58.53 186 PRO A N 1
ATOM 1367 C CA . PRO A 1 186 ? -30.807 28.780 -35.793 1.00 58.53 186 PRO A CA 1
ATOM 1368 C C . PRO A 1 186 ? -29.713 27.815 -36.275 1.00 58.53 186 PRO A C 1
ATOM 1370 O O . PRO A 1 186 ? -29.950 26.605 -36.282 1.00 58.53 186 PRO A O 1
ATOM 1373 N N . GLU A 1 187 ? -28.511 28.299 -36.610 1.00 59.31 187 GLU A N 1
ATOM 1374 C CA . GLU A 1 187 ? -27.424 27.447 -37.120 1.00 59.31 187 GLU A CA 1
ATOM 1375 C C . GLU A 1 187 ? -26.850 26.544 -36.017 1.00 59.31 187 GLU A C 1
ATOM 1377 O O . GLU A 1 187 ? -26.487 25.385 -36.245 1.00 59.31 187 GLU A O 1
ATOM 1382 N N . ARG A 1 188 ? -26.847 27.040 -34.775 1.00 53.38 188 ARG A N 1
ATOM 1383 C CA . ARG A 1 188 ? -26.354 26.311 -33.600 1.00 53.38 188 ARG A CA 1
ATOM 1384 C C . ARG A 1 188 ? -27.299 25.190 -33.164 1.00 53.38 188 ARG A C 1
ATOM 1386 O O . ARG A 1 188 ? -26.844 24.129 -32.727 1.00 53.38 188 ARG A O 1
ATOM 1393 N N . ASN A 1 189 ? -28.603 25.391 -33.349 1.00 52.56 189 ASN A N 1
ATOM 1394 C CA . ASN A 1 189 ? -29.621 24.374 -33.084 1.00 52.56 189 ASN A CA 1
ATOM 1395 C C . ASN A 1 189 ? -29.548 23.218 -34.095 1.00 52.56 189 ASN A C 1
ATOM 1397 O O . ASN A 1 189 ? -29.725 22.057 -33.720 1.00 52.56 189 ASN A O 1
ATOM 1401 N N . GLU A 1 190 ? -29.220 23.508 -35.356 1.00 52.41 190 GLU A N 1
ATOM 1402 C CA . GLU A 1 190 ? -29.098 22.483 -36.396 1.00 52.41 190 GLU A CA 1
ATOM 1403 C C . GLU A 1 190 ? -27.838 21.614 -36.222 1.00 52.41 190 GLU A C 1
ATOM 1405 O O . GLU A 1 190 ? -27.872 20.405 -36.468 1.00 52.41 190 GLU A O 1
ATOM 1410 N N . PHE A 1 191 ? -26.740 22.195 -35.726 1.00 49.66 191 PHE A N 1
ATOM 1411 C CA . PHE A 1 191 ? -25.506 21.455 -35.444 1.00 49.66 191 PHE A CA 1
ATOM 1412 C C . PHE A 1 191 ? -25.676 20.442 -34.298 1.00 49.66 191 PHE A C 1
ATOM 1414 O O . PHE A 1 191 ? -25.260 19.287 -34.425 1.00 49.66 191 PHE A O 1
ATOM 1421 N N . CYS A 1 192 ? -26.353 20.837 -33.213 1.00 46.09 192 CYS A N 1
ATOM 1422 C CA . CYS A 1 192 ? -26.650 19.955 -32.078 1.00 46.09 192 CYS A CA 1
ATOM 1423 C C . CYS A 1 192 ? -27.624 18.821 -32.438 1.00 46.09 192 CYS A C 1
ATOM 1425 O O . CYS A 1 192 ? -27.487 17.715 -31.923 1.00 46.09 192 CYS A O 1
ATOM 1427 N N . ALA A 1 193 ? -28.581 19.060 -33.342 1.00 52.81 193 ALA A N 1
ATOM 1428 C CA . ALA A 1 193 ? -29.542 18.038 -33.764 1.00 52.81 193 ALA A CA 1
ATOM 1429 C C . ALA A 1 193 ? -28.919 16.943 -34.652 1.00 52.81 193 ALA A C 1
ATOM 1431 O O . ALA A 1 193 ? -29.407 15.817 -34.667 1.00 52.81 193 ALA A O 1
ATOM 1432 N N . LYS A 1 194 ? -27.836 17.249 -35.381 1.00 46.31 194 LYS A N 1
ATOM 1433 C CA . LYS A 1 194 ? -27.142 16.287 -36.259 1.00 46.31 194 LYS A CA 1
ATOM 1434 C C . LYS A 1 194 ? -26.094 15.429 -35.540 1.00 46.31 194 LYS A C 1
ATOM 1436 O O . LYS A 1 194 ? -25.590 14.482 -36.137 1.00 46.31 194 LYS A O 1
ATOM 1441 N N . THR A 1 195 ? -25.747 15.753 -34.292 1.00 45.12 195 THR A N 1
ATOM 1442 C CA . THR A 1 195 ? -24.707 15.056 -33.508 1.00 45.12 195 THR A CA 1
ATOM 1443 C C . THR A 1 195 ? -25.231 14.304 -32.276 1.00 45.12 195 THR A C 1
ATOM 1445 O O . THR A 1 195 ? -24.422 13.742 -31.536 1.00 45.12 195 THR A O 1
ATOM 1448 N N . ALA A 1 196 ? -26.554 14.255 -32.075 1.00 42.84 196 ALA A N 1
ATOM 1449 C CA . ALA A 1 196 ? -27.223 13.523 -30.993 1.00 42.84 196 ALA A CA 1
ATOM 1450 C C . ALA A 1 196 ? -27.681 12.115 -31.409 1.00 42.84 196 ALA A C 1
ATOM 1452 O O . ALA A 1 196 ? -28.149 11.955 -32.559 1.00 42.84 196 ALA A O 1
#

Nearest PDB structures (foldseek):
  1ko7-assembly1_B  TM=8.443E-01  e=7.152E-13  Staphylococcus xylosus
  1kkl-assembly1_C  TM=8.426E-01  e=6.717E-13  Lacticaseibacillus casei
  1kkl-assembly1_B-2  TM=8.411E-01  e=1.110E-12  Lacticaseibacillus casei
  1knx-assembly1_A  TM=8.137E-01  e=7.966E-11  Mycoplasmoides pneumoniae
  1knx-assembly1_F  TM=8.002E-01  e=3.380E-10  Mycoplasmoides pneumoniae

Solvent-accessible surface area (backbone atoms only — not comparable to full-atom values): 11423 Å² total; per-residue (Å²): 128,81,51,73,50,74,45,66,21,21,31,31,33,49,68,85,38,15,39,37,29,35,47,60,89,91,49,44,46,54,61,47,49,50,47,32,31,55,53,35,42,74,70,74,37,55,46,32,42,22,20,37,66,42,26,36,38,36,50,56,94,91,37,47,32,38,24,30,45,84,92,39,56,35,42,39,68,39,91,98,79,46,80,42,81,50,74,51,43,72,60,41,49,52,57,35,36,36,39,45,31,86,75,53,70,95,76,61,55,65,70,70,36,43,42,72,55,93,85,41,56,29,51,32,44,74,30,46,50,85,46,87,55,45,36,57,53,52,52,51,47,66,74,68,53,80,75,61,56,89,84,38,76,84,57,63,58,50,66,92,73,66,76,77,71,77,72,70,80,75,74,81,80,80,84,72,98,60,86,78,77,77,74,88,52,68,70,63,58,54,56,57,64,75,74,109

Secondary structure (DSSP, 8-state):
---EEEESEEEEEETTEEEEEE-STTS-HHHHHHHHHHHHHHTT--EEEEESS-EEEEEETTEEEEE--GGGTTEEEETTTEEEE--B-SEEEEEEEEEEESS--SS--TTTTEEEETTEEEEEEEEETT-TTHHHHHHHHHHHSPPPPTT-TTTTTS-TTS----PPPPPP---SSSPPPPPS-HHHHHHHHH--